Protein AF-A0A133QAM3-F1 (afdb_monomer_lite)

Secondary structure (DSSP, 8-state):
-----------------------EEEEEE--STTGGGGGT-SS-B-SS-BTTEE-S-EEEEETTEEEEE---SSSSPEEE-SSSEEESSSEEEEEETTSEEEEEEEEESTT---TT-EEES--EEEEEEETTEEEEEEEEEESEEEEE--S-EEEEEEEEEEEPPPS------PPP-TTS-EEETTS-EE-TT--EEEEETTEEEEE-

Structure (mmCIF, N/CA/C/O backbone):
data_AF-A0A133QAM3-F1
#
_entry.id   AF-A0A133QAM3-F1
#
loop_
_atom_site.group_PDB
_atom_site.id
_atom_site.type_symbol
_atom_site.label_atom_id
_atom_site.label_alt_id
_atom_site.label_comp_id
_atom_site.label_asym_id
_atom_site.label_entity_id
_atom_site.label_seq_id
_atom_site.pdbx_PDB_ins_code
_atom_site.Cartn_x
_atom_site.Cartn_y
_atom_site.Cartn_z
_atom_site.occupancy
_atom_site.B_iso_or_equiv
_atom_site.auth_seq_id
_atom_site.auth_comp_id
_atom_site.auth_asym_id
_atom_site.auth_atom_id
_atom_site.pdbx_PDB_model_num
ATOM 1 N N . MET A 1 1 ? -11.700 -23.926 68.123 1.00 41.88 1 MET A N 1
ATOM 2 C CA . MET A 1 1 ? -12.770 -23.643 67.142 1.00 41.88 1 MET A CA 1
ATOM 3 C C . MET A 1 1 ? -12.881 -22.138 66.960 1.00 41.88 1 MET A C 1
ATOM 5 O O . MET A 1 1 ? -13.541 -21.483 67.750 1.00 41.88 1 MET A O 1
ATOM 9 N N . THR A 1 2 ? -12.207 -21.586 65.957 1.00 30.95 2 THR A N 1
ATOM 10 C CA . THR A 1 2 ? -12.343 -20.185 65.540 1.00 30.95 2 THR A CA 1
ATOM 11 C C . THR A 1 2 ? -13.153 -20.175 64.249 1.00 30.95 2 THR A C 1
ATOM 13 O O . THR A 1 2 ? -12.662 -20.532 63.182 1.00 30.95 2 THR A O 1
ATOM 16 N N . LYS A 1 3 ? -14.447 -19.871 64.367 1.00 43.88 3 LYS A N 1
ATOM 17 C CA . LYS A 1 3 ? -15.365 -19.734 63.235 1.00 43.88 3 LYS A CA 1
ATOM 18 C C . LYS A 1 3 ? -15.651 -18.250 63.016 1.00 43.88 3 LYS A C 1
ATOM 20 O O . LYS A 1 3 ? -15.847 -17.526 63.983 1.00 43.88 3 LYS A O 1
ATOM 25 N N . ILE A 1 4 ? -15.775 -17.895 61.735 1.00 50.44 4 ILE A N 1
ATOM 26 C CA . ILE A 1 4 ? -16.322 -16.643 61.191 1.00 50.44 4 ILE A CA 1
ATOM 27 C C . ILE A 1 4 ? -15.299 -15.503 61.107 1.00 50.44 4 ILE A C 1
ATOM 29 O O . ILE A 1 4 ? -15.150 -14.731 62.040 1.00 50.44 4 ILE A O 1
ATOM 33 N N . LEU A 1 5 ? -14.620 -15.390 59.957 1.00 45.25 5 LEU A N 1
ATOM 34 C CA . LEU A 1 5 ? -14.760 -14.233 59.055 1.00 45.25 5 LEU A CA 1
ATOM 35 C C . LEU A 1 5 ? -13.878 -14.430 57.805 1.00 45.25 5 LEU A C 1
ATOM 37 O O . LEU A 1 5 ? -12.748 -13.961 57.726 1.00 45.25 5 LEU A O 1
ATOM 41 N N . ARG A 1 6 ? -14.392 -15.155 56.808 1.00 46.72 6 ARG A N 1
ATOM 42 C CA . ARG A 1 6 ? -13.865 -15.144 55.432 1.00 46.72 6 ARG A CA 1
ATOM 43 C C . ARG A 1 6 ? -15.040 -15.092 54.458 1.00 46.72 6 ARG A C 1
ATOM 45 O O . ARG A 1 6 ? -15.291 -16.034 53.722 1.00 46.72 6 ARG A O 1
ATOM 52 N N . TYR A 1 7 ? -15.777 -13.986 54.494 1.00 42.84 7 TYR A N 1
ATOM 53 C CA . TYR A 1 7 ? -16.684 -13.592 53.415 1.00 42.84 7 TYR A CA 1
ATOM 54 C C . TYR A 1 7 ? -16.066 -12.414 52.660 1.00 42.84 7 TYR A C 1
ATOM 56 O O . TYR A 1 7 ? -16.547 -11.291 52.720 1.00 42.84 7 TYR A O 1
ATOM 64 N N . ALA A 1 8 ? -14.960 -12.680 51.968 1.00 40.59 8 ALA A N 1
ATOM 65 C CA . ALA A 1 8 ? -14.395 -11.775 50.972 1.00 40.59 8 ALA A CA 1
ATOM 66 C C . ALA A 1 8 ? -14.229 -12.554 49.664 1.00 40.59 8 ALA A C 1
ATOM 68 O O . ALA A 1 8 ? -13.124 -12.807 49.208 1.00 40.59 8 ALA A O 1
ATOM 69 N N . PHE A 1 9 ? -15.348 -13.020 49.115 1.00 39.88 9 PHE A N 1
ATOM 70 C CA . PHE A 1 9 ? -15.424 -13.519 47.744 1.00 39.88 9 PHE A CA 1
ATOM 71 C C . PHE A 1 9 ? -16.804 -13.154 47.187 1.00 39.88 9 PHE A C 1
ATOM 73 O O . PHE A 1 9 ? -17.645 -14.001 46.902 1.00 39.88 9 PHE A O 1
ATOM 80 N N . VAL A 1 10 ? -17.067 -11.847 47.093 1.00 36.97 10 VAL A N 1
ATOM 81 C CA . VAL A 1 10 ? -18.096 -11.354 46.177 1.00 36.97 10 VAL A CA 1
ATOM 82 C C . VAL A 1 10 ? -17.458 -11.387 44.798 1.00 36.97 10 VAL A C 1
ATOM 84 O O . VAL A 1 10 ? -16.595 -10.579 44.464 1.00 36.97 10 VAL A O 1
ATOM 87 N N . VAL A 1 11 ? -17.853 -12.403 44.042 1.00 40.06 11 VAL A N 1
ATOM 88 C CA . VAL A 1 11 ? -17.581 -12.575 42.622 1.00 40.06 11 VAL A CA 1
ATOM 89 C C . VAL A 1 11 ? -18.166 -11.371 41.883 1.00 40.06 11 VAL A C 1
ATOM 91 O O . VAL A 1 11 ? -19.334 -11.360 41.514 1.00 40.06 11 VAL A O 1
ATOM 94 N N . ALA A 1 12 ? -17.353 -10.342 41.663 1.00 35.22 12 ALA A N 1
ATOM 95 C CA . ALA A 1 12 ? -17.541 -9.439 40.542 1.00 35.22 12 ALA A CA 1
ATOM 96 C C . ALA A 1 12 ? -16.791 -10.060 39.362 1.00 35.22 12 ALA A C 1
ATOM 98 O O . ALA A 1 12 ? -15.658 -9.693 39.056 1.00 35.22 12 ALA A O 1
ATOM 99 N N . LEU A 1 13 ? -17.418 -11.050 38.721 1.00 36.06 13 LEU A N 1
ATOM 100 C CA . LEU A 1 13 ? -17.050 -11.442 37.367 1.00 36.06 13 LEU A CA 1
ATOM 101 C C . LEU A 1 13 ? -17.448 -10.272 36.460 1.00 36.06 13 LEU A C 1
ATOM 103 O O . LEU A 1 13 ? -18.498 -10.281 35.824 1.00 36.06 13 LEU A O 1
ATOM 107 N N . ALA A 1 14 ? -16.626 -9.224 36.446 1.00 41.78 14 ALA A N 1
ATOM 108 C CA . ALA A 1 14 ? -16.583 -8.315 35.322 1.00 41.78 14 ALA A CA 1
ATOM 109 C C . ALA A 1 14 ? -16.042 -9.148 34.161 1.00 41.78 14 ALA A C 1
ATOM 111 O O . ALA A 1 14 ? -14.834 -9.254 33.958 1.00 41.78 14 ALA A O 1
ATOM 112 N N . ALA A 1 15 ? -16.948 -9.798 33.432 1.00 38.03 15 ALA A N 1
ATOM 113 C CA . ALA A 1 15 ? -16.678 -10.203 32.071 1.00 38.03 15 ALA A CA 1
ATOM 114 C C . ALA A 1 15 ? -16.439 -8.909 31.286 1.00 38.03 15 ALA A C 1
ATOM 116 O O . ALA A 1 15 ? -17.339 -8.359 30.658 1.00 38.03 15 ALA A O 1
ATOM 117 N N . VAL A 1 16 ? -15.218 -8.379 31.366 1.00 40.09 16 VAL A N 1
ATOM 118 C CA . VAL A 1 16 ? -14.691 -7.529 30.313 1.00 40.09 16 VAL A CA 1
ATOM 119 C C . VAL A 1 16 ? -14.558 -8.485 29.142 1.00 40.09 16 VAL A C 1
ATOM 121 O O . VAL A 1 16 ? -13.546 -9.164 28.987 1.00 40.09 16 VAL A O 1
ATOM 124 N N . SER A 1 17 ? -15.625 -8.622 28.357 1.00 36.28 17 SER A N 1
ATOM 125 C CA . SER A 1 17 ? -15.510 -9.135 27.005 1.00 36.28 17 SER A CA 1
ATOM 126 C C . SER A 1 17 ? -14.638 -8.122 26.271 1.00 36.28 17 SER A C 1
ATOM 128 O O . SER A 1 17 ? -15.138 -7.173 25.667 1.00 36.28 17 SER A O 1
ATOM 130 N N . THR A 1 18 ? -13.316 -8.250 26.393 1.00 39.16 18 THR A N 1
ATOM 131 C CA . THR A 1 18 ? -12.407 -7.631 25.444 1.00 39.16 18 THR A CA 1
ATOM 132 C C . THR A 1 18 ? -12.800 -8.245 24.117 1.00 39.16 18 THR A C 1
ATOM 134 O O . THR A 1 18 ? -12.528 -9.420 23.876 1.00 39.16 18 THR A O 1
ATOM 137 N N . LEU A 1 19 ? -13.544 -7.490 23.313 1.00 47.03 19 LEU A N 1
ATOM 138 C CA . LEU A 1 19 ? -13.793 -7.803 21.918 1.00 47.03 19 LEU A CA 1
ATOM 139 C C . LEU A 1 19 ? -12.410 -7.889 21.269 1.00 47.03 19 LEU A C 1
ATOM 141 O O . LEU A 1 19 ? -11.821 -6.879 20.894 1.00 47.03 19 LEU A O 1
ATOM 145 N N . THR A 1 20 ? -11.827 -9.083 21.240 1.00 48.84 20 THR A N 1
ATOM 146 C CA . THR A 1 20 ? -10.608 -9.351 20.493 1.00 48.84 20 THR A CA 1
ATOM 147 C C . THR A 1 20 ? -11.039 -9.399 19.041 1.00 48.84 20 THR A C 1
ATOM 149 O O . THR A 1 20 ? -11.472 -10.441 18.550 1.00 48.84 20 THR A O 1
ATOM 152 N N . TYR A 1 21 ? -11.028 -8.247 18.374 1.00 61.66 21 TYR A N 1
ATOM 153 C CA . TYR A 1 21 ? -11.245 -8.193 16.935 1.00 61.66 21 TYR A CA 1
ATOM 154 C C . TYR A 1 21 ? -10.194 -9.079 16.267 1.00 61.66 21 TYR A C 1
ATOM 156 O O . TYR A 1 21 ? -8.995 -8.912 16.498 1.00 61.66 21 TYR A O 1
ATOM 164 N N . ALA A 1 22 ? -10.649 -10.058 15.485 1.00 69.56 22 ALA A N 1
ATOM 165 C CA . ALA A 1 22 ? -9.755 -10.933 14.747 1.00 69.56 22 ALA A CA 1
ATOM 166 C C . ALA A 1 22 ? -9.028 -10.101 13.686 1.00 69.56 22 ALA A C 1
ATOM 168 O O . ALA A 1 22 ? -9.642 -9.588 12.751 1.00 69.56 22 ALA A O 1
ATOM 169 N N . GLN A 1 23 ? -7.721 -9.949 13.865 1.00 79.94 23 GLN A N 1
ATOM 170 C CA . GLN A 1 23 ? -6.842 -9.316 12.900 1.00 79.94 23 GLN A CA 1
ATOM 171 C C . GLN A 1 23 ? -6.817 -10.166 11.617 1.00 79.94 23 GLN A C 1
ATOM 173 O O . GLN A 1 23 ? -6.597 -11.375 11.680 1.00 79.94 23 GLN A O 1
ATOM 178 N N . LYS A 1 24 ? -7.087 -9.545 10.466 1.00 91.19 24 LYS A N 1
ATOM 179 C CA . LYS A 1 24 ? -7.114 -10.194 9.146 1.00 91.19 24 LYS A CA 1
ATOM 180 C C . LYS A 1 24 ? -5.985 -9.666 8.276 1.00 91.19 24 LYS A C 1
ATOM 182 O O . LYS A 1 24 ? -5.560 -8.525 8.443 1.00 91.19 24 LYS A O 1
ATOM 187 N N . GLU A 1 25 ? -5.534 -10.482 7.330 1.00 95.25 25 GLU A N 1
ATOM 188 C CA . GLU A 1 25 ? -4.439 -10.139 6.427 1.00 95.25 25 GLU A CA 1
ATOM 189 C C . GLU A 1 25 ? -4.825 -10.339 4.966 1.00 95.25 25 GLU A C 1
ATOM 191 O O . GLU A 1 25 ? -5.451 -11.334 4.610 1.00 95.25 25 GLU A O 1
ATOM 196 N N . VAL A 1 26 ? -4.387 -9.411 4.119 1.00 96.38 26 VAL A N 1
ATOM 197 C CA . VAL A 1 26 ? -4.403 -9.533 2.660 1.00 96.38 26 VAL A CA 1
ATOM 198 C C . VAL A 1 26 ? -2.975 -9.420 2.151 1.00 96.38 26 VAL A C 1
ATOM 200 O O . VAL A 1 26 ? -2.230 -8.524 2.552 1.00 96.38 26 VAL A O 1
ATOM 203 N N . LYS A 1 27 ? -2.587 -10.320 1.244 1.00 97.50 27 LYS A N 1
ATOM 204 C CA . LYS A 1 27 ? -1.261 -10.329 0.625 1.00 97.50 27 L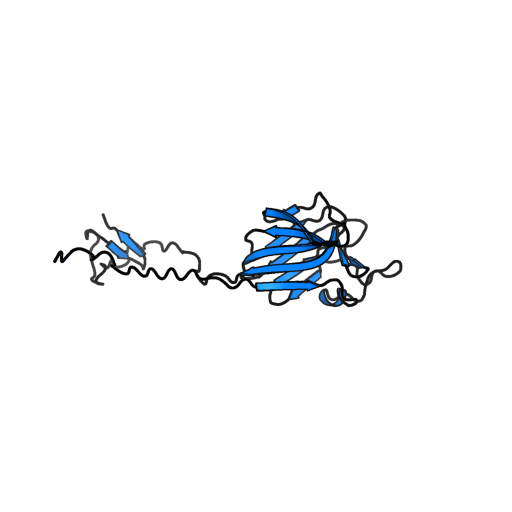YS A CA 1
ATOM 205 C C . LYS A 1 27 ? -1.354 -9.987 -0.857 1.00 97.50 27 LYS A C 1
ATOM 207 O O . LYS A 1 27 ? -1.939 -10.727 -1.638 1.00 97.50 27 LYS A O 1
ATOM 212 N N . PHE A 1 28 ? -0.644 -8.938 -1.249 1.00 97.81 28 PHE A N 1
ATOM 213 C CA . PHE A 1 28 ? -0.284 -8.675 -2.636 1.00 97.81 28 PHE A CA 1
ATOM 214 C C . PHE A 1 28 ? 1.077 -9.317 -2.914 1.00 97.81 28 PHE A C 1
ATOM 216 O O . PHE A 1 28 ? 2.095 -8.871 -2.377 1.00 97.81 28 PHE A O 1
ATOM 223 N N . ASP A 1 29 ? 1.106 -10.392 -3.703 1.00 96.88 29 ASP A N 1
ATOM 224 C CA . ASP A 1 29 ? 2.340 -11.084 -4.087 1.00 96.88 29 ASP A CA 1
ATOM 225 C C . ASP A 1 29 ? 2.804 -10.640 -5.478 1.00 96.88 29 ASP A C 1
ATOM 227 O O . ASP A 1 29 ? 2.069 -10.738 -6.457 1.00 96.88 29 ASP A O 1
ATOM 231 N N . PHE A 1 30 ? 4.040 -10.156 -5.570 1.00 96.44 30 PHE A N 1
ATOM 232 C CA . PHE A 1 30 ? 4.648 -9.691 -6.813 1.00 96.44 30 PHE A CA 1
ATOM 233 C C . PHE A 1 30 ? 5.772 -10.614 -7.286 1.00 96.44 30 PHE A C 1
ATOM 235 O O . PHE A 1 30 ? 6.498 -10.259 -8.214 1.00 96.44 30 PHE A O 1
ATOM 242 N N . VAL A 1 31 ? 5.957 -11.781 -6.667 1.00 93.38 31 VAL A N 1
ATOM 243 C CA . VAL A 1 31 ? 6.960 -12.760 -7.098 1.00 93.38 31 VAL A CA 1
ATOM 244 C C . VAL A 1 31 ? 6.517 -13.597 -8.309 1.00 93.38 31 VAL A C 1
ATOM 246 O O . VAL A 1 31 ? 7.364 -13.804 -9.187 1.00 93.38 31 VAL A O 1
ATOM 249 N N . PRO A 1 32 ? 5.253 -14.065 -8.408 1.00 92.00 32 PRO A N 1
ATOM 250 C CA . PRO A 1 32 ? 4.793 -14.847 -9.554 1.00 92.00 32 PRO A CA 1
ATOM 251 C C . PRO A 1 32 ? 5.035 -14.147 -10.895 1.00 92.00 32 PRO A C 1
ATOM 253 O O . PRO A 1 32 ? 5.047 -12.916 -10.987 1.00 92.00 32 PRO A O 1
ATOM 256 N N . ASN A 1 33 ? 5.244 -14.934 -11.952 1.00 85.50 33 ASN A N 1
ATOM 257 C CA . ASN A 1 33 ? 5.575 -14.392 -13.272 1.00 85.50 33 ASN A CA 1
ATOM 258 C C . ASN A 1 33 ? 4.423 -13.584 -13.879 1.00 85.50 33 ASN A C 1
ATOM 260 O O . ASN A 1 33 ? 4.678 -12.648 -14.627 1.00 85.50 33 ASN A O 1
ATOM 264 N N . ASP A 1 34 ? 3.189 -13.916 -13.524 1.00 91.00 34 ASP A N 1
ATOM 265 C CA . ASP A 1 34 ? 1.935 -13.301 -13.957 1.00 91.00 34 ASP A CA 1
ATOM 266 C C . ASP A 1 34 ? 1.439 -12.182 -13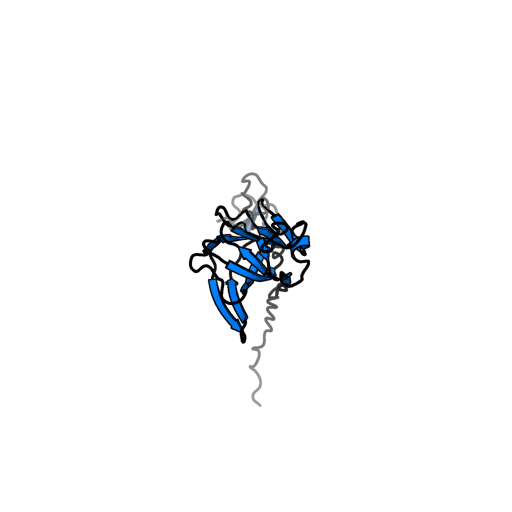.025 1.00 91.00 34 ASP A C 1
ATOM 268 O O . ASP A 1 34 ? 0.325 -11.694 -13.196 1.00 91.00 34 ASP A O 1
ATOM 272 N N . ASN A 1 35 ? 2.265 -11.715 -12.080 1.00 87.94 35 ASN A N 1
ATOM 273 C CA . ASN A 1 35 ? 1.940 -10.636 -11.130 1.00 87.94 35 ASN A CA 1
ATOM 274 C C . ASN A 1 35 ? 1.322 -9.367 -11.755 1.00 87.94 35 ASN A C 1
ATOM 276 O O . ASN A 1 35 ? 0.575 -8.649 -11.099 1.00 87.94 35 ASN A O 1
ATOM 280 N N . TYR A 1 36 ? 1.635 -9.083 -13.016 1.00 93.31 36 TYR A N 1
ATOM 281 C CA . TYR A 1 36 ? 1.171 -7.929 -13.774 1.00 93.31 36 TYR A CA 1
ATOM 282 C C . TYR A 1 36 ? -0.326 -8.015 -14.114 1.00 93.31 36 TYR A C 1
ATOM 284 O O . TYR A 1 36 ? -0.985 -6.985 -14.266 1.00 93.31 36 TYR A O 1
ATOM 292 N N . THR A 1 37 ? -0.880 -9.230 -14.190 1.00 94.62 37 THR A N 1
ATOM 293 C CA . THR A 1 37 ? -2.303 -9.466 -14.486 1.00 94.62 37 THR A CA 1
ATOM 294 C C . THR A 1 37 ? -3.207 -8.900 -13.399 1.00 94.62 37 THR A C 1
ATOM 296 O O . THR A 1 37 ? -4.279 -8.384 -13.707 1.00 94.62 37 THR A O 1
ATOM 299 N N . LEU A 1 38 ? -2.729 -8.883 -12.150 1.00 93.06 38 LEU A N 1
ATOM 300 C CA . LEU A 1 38 ? -3.416 -8.286 -11.008 1.00 93.06 38 LEU A CA 1
ATOM 301 C C . LEU A 1 38 ? -3.764 -6.807 -11.245 1.00 93.06 38 LEU A C 1
ATOM 303 O O . LEU A 1 38 ? -4.784 -6.332 -10.765 1.00 93.06 38 LEU A O 1
ATOM 307 N N . PHE A 1 39 ? -2.941 -6.094 -12.018 1.00 96.56 39 PHE A N 1
ATOM 308 C CA . PHE A 1 39 ? -3.129 -4.682 -12.365 1.00 96.56 39 PHE A CA 1
ATOM 309 C C . PHE A 1 39 ? -3.660 -4.482 -13.795 1.00 96.56 39 PHE A C 1
ATOM 311 O O . PHE A 1 39 ? -3.612 -3.371 -14.325 1.00 96.56 39 PHE A O 1
ATOM 318 N N . GLY A 1 40 ? -4.142 -5.549 -14.443 1.00 96.06 40 GLY A N 1
ATOM 319 C CA . GLY A 1 40 ? -4.691 -5.499 -15.800 1.00 96.06 40 GLY A CA 1
ATOM 320 C C . GLY A 1 40 ? -3.663 -5.137 -16.876 1.00 96.06 40 GLY A C 1
ATOM 321 O O . GLY A 1 40 ? -4.019 -4.539 -17.891 1.00 96.06 40 GLY A O 1
ATOM 322 N N . LEU A 1 41 ? -2.384 -5.441 -16.647 1.00 96.94 41 LEU A N 1
ATOM 323 C CA . LEU A 1 41 ? -1.312 -5.213 -17.617 1.00 96.94 41 LEU A CA 1
ATOM 324 C C . LEU A 1 41 ? -1.158 -6.423 -18.548 1.00 96.94 41 LEU A C 1
ATOM 326 O O . LEU A 1 41 ? -1.576 -7.534 -18.227 1.00 96.94 41 LEU A O 1
ATOM 330 N N . SER A 1 42 ? -0.549 -6.207 -19.714 1.00 94.94 42 SER A N 1
ATOM 331 C CA . SER A 1 42 ? -0.442 -7.216 -20.779 1.00 94.94 42 SER A CA 1
ATOM 332 C C . SER A 1 42 ? 0.817 -8.082 -20.695 1.00 94.94 42 SER A C 1
ATOM 334 O O . SER A 1 42 ? 0.938 -9.059 -21.432 1.00 94.94 42 SER A O 1
ATOM 336 N N . GLY A 1 43 ? 1.761 -7.748 -19.812 1.00 95.75 43 GLY A N 1
ATOM 337 C CA . GLY A 1 43 ? 2.990 -8.514 -19.632 1.00 95.75 43 GLY A CA 1
ATOM 338 C C . GLY A 1 43 ? 3.917 -7.936 -18.568 1.00 95.75 43 GLY A C 1
ATOM 339 O O . GLY A 1 43 ? 3.598 -6.963 -17.891 1.00 95.75 43 GLY A O 1
ATOM 340 N N . GLN A 1 44 ? 5.107 -8.526 -18.447 1.00 95.19 44 GLN A N 1
ATOM 341 C CA . GLN A 1 44 ? 6.201 -7.946 -17.666 1.00 95.19 44 GLN A CA 1
ATOM 342 C C . GLN A 1 44 ? 7.003 -6.945 -18.500 1.00 95.19 44 GLN A C 1
ATOM 344 O O . GLN A 1 44 ? 7.186 -7.121 -19.709 1.00 95.19 44 GLN A O 1
ATOM 349 N N . SER A 1 45 ? 7.565 -5.941 -17.830 1.00 96.44 45 SER A N 1
ATOM 350 C CA . SER A 1 45 ? 8.599 -5.104 -18.427 1.00 96.44 45 SER A CA 1
ATOM 351 C C . SER A 1 45 ? 9.948 -5.817 -18.423 1.00 96.44 45 SER A C 1
ATOM 353 O O . SER A 1 45 ? 10.302 -6.562 -17.502 1.00 96.44 45 SER A O 1
ATOM 355 N N . SER A 1 46 ? 10.728 -5.551 -19.462 1.00 94.69 46 SER A N 1
ATOM 356 C CA . SER A 1 46 ? 12.068 -6.082 -19.681 1.00 94.69 46 SER A CA 1
ATOM 357 C C . SER A 1 46 ? 12.946 -5.016 -20.345 1.00 94.69 46 SER A C 1
ATOM 359 O O . SER A 1 46 ? 12.575 -3.849 -20.429 1.00 94.69 46 SER A O 1
ATOM 361 N N . GLN A 1 47 ? 14.135 -5.399 -20.812 1.00 94.94 47 GLN A N 1
ATOM 362 C CA . GLN A 1 47 ? 14.984 -4.489 -21.590 1.00 94.94 47 GLN A CA 1
ATOM 363 C C . GLN A 1 47 ? 14.368 -4.119 -22.948 1.00 94.94 47 GLN A C 1
ATOM 365 O O . GLN A 1 47 ? 14.721 -3.086 -23.504 1.00 94.94 47 GLN A O 1
ATOM 370 N N . GLU A 1 48 ? 13.452 -4.943 -23.456 1.00 96.25 48 GLU A N 1
ATOM 371 C CA . GLU A 1 48 ? 12.872 -4.829 -24.801 1.00 96.25 48 GLU A CA 1
ATOM 372 C C . GLU A 1 48 ? 11.341 -4.693 -24.769 1.00 96.25 48 GLU A C 1
ATOM 374 O O . GLU A 1 48 ? 10.700 -4.578 -25.808 1.00 96.25 48 GLU A O 1
ATOM 379 N N . SER A 1 49 ? 10.738 -4.706 -23.576 1.00 96.31 49 SER A N 1
ATOM 380 C CA . SER A 1 49 ? 9.291 -4.646 -23.383 1.00 96.31 49 SER A CA 1
ATOM 381 C C . SER A 1 49 ? 8.929 -3.653 -22.290 1.00 96.31 49 SER A C 1
ATOM 383 O O . SER A 1 49 ? 9.504 -3.677 -21.202 1.00 96.31 49 SER A O 1
ATOM 385 N N . ASN A 1 50 ? 7.900 -2.856 -22.561 1.00 97.06 50 ASN A N 1
ATOM 386 C CA . ASN A 1 50 ? 7.278 -1.945 -21.600 1.00 97.06 50 ASN A CA 1
ATOM 387 C C . ASN A 1 50 ? 5.888 -2.446 -21.163 1.00 97.06 50 ASN A C 1
ATOM 389 O O . ASN A 1 50 ? 5.100 -1.684 -20.617 1.00 97.06 50 ASN A O 1
ATOM 393 N N . ALA A 1 51 ? 5.555 -3.717 -21.421 1.00 97.25 51 ALA A N 1
ATOM 394 C CA . ALA A 1 51 ? 4.212 -4.263 -21.188 1.00 97.25 51 ALA A CA 1
ATOM 395 C C . ALA A 1 51 ? 3.774 -4.243 -19.711 1.00 97.25 51 ALA A C 1
ATOM 397 O O . ALA A 1 51 ? 2.578 -4.266 -19.425 1.00 97.25 51 ALA A O 1
ATOM 398 N N . GLY A 1 52 ? 4.736 -4.194 -18.785 1.00 97.44 52 GLY A N 1
ATOM 399 C CA . GLY A 1 52 ? 4.495 -4.110 -17.347 1.00 97.44 52 GLY A CA 1
ATOM 400 C C . GLY A 1 52 ? 4.645 -2.704 -16.772 1.00 97.44 52 GLY A C 1
ATOM 401 O O . GLY A 1 52 ? 4.714 -2.576 -15.548 1.00 97.44 52 GLY A O 1
ATOM 402 N N . ASP A 1 53 ? 4.765 -1.671 -17.612 1.00 98.31 53 ASP A N 1
ATOM 403 C CA . ASP A 1 53 ? 4.913 -0.288 -17.167 1.00 98.31 53 ASP A CA 1
ATOM 404 C C . ASP A 1 53 ? 3.552 0.300 -16.752 1.00 98.31 53 ASP A C 1
ATOM 406 O O . ASP A 1 53 ? 2.533 0.149 -17.419 1.00 98.31 53 ASP A O 1
ATOM 410 N N . ILE A 1 54 ? 3.553 1.014 -15.631 1.00 98.38 54 ILE A N 1
ATOM 411 C CA . ILE A 1 54 ? 2.417 1.727 -15.049 1.00 98.38 54 ILE A CA 1
ATOM 412 C C . ILE A 1 54 ? 2.556 3.198 -15.460 1.00 98.38 54 ILE A C 1
ATOM 414 O O . ILE A 1 54 ? 3.183 4.007 -14.768 1.00 98.38 54 ILE A O 1
ATOM 418 N N . THR A 1 55 ? 2.038 3.526 -16.645 1.00 97.56 55 THR A N 1
ATOM 419 C CA . THR A 1 55 ? 2.052 4.888 -17.221 1.00 97.56 55 THR A CA 1
ATOM 420 C C . THR A 1 55 ? 0.803 5.699 -16.885 1.00 97.56 55 THR A C 1
ATOM 422 O O . THR A 1 55 ? 0.790 6.916 -17.040 1.00 97.56 55 THR A O 1
ATOM 425 N N . GLU A 1 56 ? -0.228 5.030 -16.387 1.00 98.06 56 GLU A N 1
ATOM 426 C CA . GLU A 1 56 ? -1.452 5.591 -15.822 1.00 98.06 56 GLU A CA 1
ATOM 427 C C . GLU A 1 56 ? -1.714 4.929 -14.466 1.00 98.06 56 GLU A C 1
ATOM 429 O O . GLU A 1 56 ? -1.114 3.899 -14.157 1.00 98.06 56 GLU A O 1
ATOM 434 N N . THR A 1 57 ? -2.585 5.510 -13.645 1.00 98.69 57 THR A N 1
ATOM 435 C CA . THR A 1 57 ? -2.930 4.912 -12.350 1.00 98.69 57 THR A CA 1
ATOM 436 C C . THR A 1 57 ? -3.536 3.525 -12.551 1.00 98.69 57 THR A C 1
ATOM 438 O O . THR A 1 57 ? -4.480 3.360 -13.323 1.00 98.69 57 THR A O 1
ATOM 441 N N . LYS A 1 58 ? -3.007 2.531 -11.835 1.00 98.56 58 LYS A N 1
ATOM 442 C CA . LYS A 1 58 ? -3.527 1.160 -11.823 1.00 98.56 58 LYS A CA 1
ATOM 443 C C . LYS A 1 58 ? -3.862 0.745 -10.401 1.00 98.56 58 LYS A C 1
ATOM 445 O O . LYS A 1 58 ? -3.139 1.092 -9.466 1.00 98.56 58 LYS A O 1
ATOM 450 N N . SER A 1 59 ? -4.914 -0.047 -10.262 1.00 98.12 59 SER A N 1
ATOM 451 C CA . SER A 1 59 ? -5.365 -0.558 -8.974 1.00 98.12 59 SER A CA 1
ATOM 452 C C . SER A 1 59 ? -5.714 -2.033 -9.069 1.00 98.12 59 SER A C 1
ATOM 454 O O . SER A 1 59 ? -6.035 -2.532 -10.146 1.00 98.12 59 SER A O 1
ATOM 456 N N . ALA A 1 60 ? -5.670 -2.701 -7.926 1.00 97.00 60 ALA A N 1
ATOM 457 C CA . ALA A 1 60 ? -6.148 -4.059 -7.748 1.00 97.00 60 ALA A CA 1
ATOM 458 C C . ALA A 1 60 ? -6.832 -4.178 -6.388 1.00 97.00 60 ALA A C 1
ATOM 460 O O . ALA A 1 60 ? -6.466 -3.467 -5.452 1.00 97.00 60 ALA A O 1
ATOM 461 N N . ASP A 1 61 ? -7.797 -5.081 -6.270 1.00 96.00 61 ASP A N 1
ATOM 462 C CA . ASP A 1 61 ? -8.495 -5.352 -5.017 1.00 96.00 61 ASP A CA 1
ATOM 463 C C . ASP A 1 61 ? -8.386 -6.834 -4.669 1.00 96.00 61 ASP A C 1
ATOM 465 O O . ASP A 1 61 ? -8.531 -7.695 -5.538 1.00 96.00 61 ASP A O 1
ATOM 469 N N . ILE A 1 62 ? -8.092 -7.114 -3.402 1.00 93.44 62 ILE A N 1
ATOM 470 C CA . ILE A 1 62 ? -8.156 -8.454 -2.826 1.00 93.44 62 ILE A CA 1
ATOM 471 C C . ILE A 1 62 ? -8.900 -8.320 -1.501 1.00 93.44 62 ILE A C 1
ATOM 473 O O . ILE A 1 62 ? -8.470 -7.586 -0.611 1.00 93.44 62 ILE A O 1
ATOM 477 N N . ASP A 1 63 ? -10.027 -9.018 -1.384 1.00 89.44 63 ASP A N 1
ATOM 478 C CA . ASP A 1 63 ? -10.862 -9.082 -0.182 1.00 89.44 63 ASP A CA 1
ATOM 479 C C . ASP A 1 63 ? -11.227 -7.705 0.411 1.00 89.44 63 ASP A C 1
ATOM 481 O O . ASP A 1 63 ? -11.297 -7.518 1.633 1.00 89.44 63 ASP A O 1
ATOM 485 N N . GLY A 1 64 ? -11.484 -6.712 -0.450 1.00 90.25 64 GLY A N 1
ATOM 486 C CA . GLY A 1 64 ? -11.856 -5.353 -0.053 1.00 90.25 64 GLY A CA 1
ATOM 487 C C . GLY A 1 64 ? -10.704 -4.547 0.549 1.00 90.25 64 GLY A C 1
ATOM 488 O O . GLY A 1 64 ? -10.949 -3.623 1.331 1.00 90.25 64 GLY A O 1
ATOM 489 N N . VAL A 1 65 ? -9.463 -4.937 0.255 1.00 96.56 65 VAL A N 1
ATOM 490 C CA . VAL A 1 65 ? -8.281 -4.087 0.372 1.00 96.56 65 VAL A CA 1
ATOM 491 C C . VAL A 1 65 ? -7.830 -3.753 -1.043 1.00 96.56 65 VAL A C 1
ATOM 493 O O . VAL A 1 65 ? -7.434 -4.631 -1.808 1.00 96.56 65 VAL A O 1
ATOM 496 N N . THR A 1 66 ? -7.855 -2.469 -1.374 1.00 98.44 66 THR A N 1
ATOM 497 C CA . THR A 1 66 ? -7.446 -1.956 -2.675 1.00 98.44 66 THR A CA 1
ATOM 498 C C . THR A 1 66 ? -6.014 -1.437 -2.598 1.00 98.44 66 THR A C 1
ATOM 500 O O . THR A 1 66 ? -5.702 -0.567 -1.783 1.00 98.44 66 THR A O 1
ATOM 503 N N . ILE A 1 67 ? -5.142 -1.931 -3.473 1.00 98.81 67 ILE A N 1
ATOM 504 C CA . ILE A 1 67 ? -3.833 -1.339 -3.753 1.00 98.81 67 ILE A CA 1
ATOM 505 C C . ILE A 1 67 ? -3.945 -0.442 -4.983 1.00 98.81 67 ILE A C 1
ATOM 507 O O . ILE A 1 67 ? -4.521 -0.841 -5.991 1.00 98.81 67 ILE A O 1
ATOM 511 N N . THR A 1 68 ? -3.378 0.759 -4.927 1.00 98.81 68 THR A N 1
ATOM 512 C CA . THR A 1 68 ? -3.331 1.693 -6.059 1.00 98.81 68 THR A CA 1
ATOM 513 C C . THR A 1 68 ? -1.914 2.194 -6.262 1.00 98.81 68 THR A C 1
ATOM 515 O O . THR A 1 68 ? -1.255 2.601 -5.311 1.00 98.81 68 THR A O 1
ATOM 518 N N . VAL A 1 69 ? -1.438 2.187 -7.503 1.00 98.88 69 VAL A N 1
ATOM 519 C CA . VAL A 1 69 ? -0.118 2.691 -7.889 1.00 98.88 69 VAL A CA 1
ATOM 520 C C . VAL A 1 69 ? -0.304 3.781 -8.932 1.00 98.88 69 VAL A C 1
ATOM 522 O O . VAL A 1 69 ? -0.900 3.548 -9.984 1.00 98.88 69 VAL A O 1
ATOM 525 N N . SER A 1 70 ? 0.208 4.976 -8.648 1.00 98.81 70 SER A N 1
ATOM 526 C CA . SER A 1 70 ? 0.210 6.080 -9.610 1.00 98.81 70 SER A CA 1
ATOM 527 C C . SER A 1 70 ? 1.407 5.995 -10.569 1.00 98.81 70 SER A C 1
ATOM 529 O O . SER A 1 70 ? 2.376 5.267 -10.304 1.00 98.81 70 SER A O 1
ATOM 531 N N . PRO A 1 71 ? 1.385 6.742 -11.689 1.00 98.56 71 PRO A N 1
ATOM 532 C CA . PRO A 1 71 ? 2.567 6.929 -12.523 1.00 98.56 71 PRO A CA 1
ATOM 533 C C . PRO A 1 71 ? 3.736 7.507 -11.719 1.00 98.56 71 PRO A C 1
ATOM 535 O O . PRO A 1 71 ? 3.549 8.239 -10.748 1.00 98.56 71 PRO A O 1
ATOM 538 N N . SER A 1 72 ? 4.966 7.223 -12.145 1.00 98.06 72 SER A N 1
ATOM 539 C CA . SER A 1 72 ? 6.155 7.610 -11.374 1.00 98.06 72 SER A CA 1
ATOM 540 C C . SER A 1 72 ? 6.406 9.122 -11.318 1.00 98.06 72 SER A C 1
ATOM 542 O O . SER A 1 72 ? 7.093 9.591 -10.414 1.00 98.06 72 SER A O 1
ATOM 544 N N . GLY A 1 73 ? 5.921 9.883 -12.305 1.00 95.19 73 GLY A N 1
ATOM 545 C CA . GLY A 1 73 ? 6.228 11.311 -12.460 1.00 95.19 73 GLY A CA 1
ATOM 546 C C . GLY A 1 73 ? 7.697 11.612 -12.800 1.00 95.19 73 GLY A C 1
ATOM 547 O O . GLY A 1 73 ? 8.093 12.773 -12.836 1.00 95.19 73 GLY A O 1
ATOM 548 N N . VAL A 1 74 ? 8.516 10.586 -13.056 1.00 95.25 74 VAL A N 1
ATOM 549 C CA . VAL A 1 74 ? 9.936 10.697 -13.430 1.00 95.25 74 VAL A CA 1
ATOM 550 C C . VAL A 1 74 ? 10.221 9.874 -14.688 1.00 95.25 74 VAL A C 1
ATOM 552 O O . VAL A 1 74 ? 9.389 9.082 -15.119 1.00 95.25 74 VAL A O 1
ATOM 555 N N . LYS A 1 75 ? 11.421 10.015 -15.274 1.00 94.62 75 LYS A N 1
ATOM 556 C CA . LYS A 1 75 ? 11.796 9.363 -16.549 1.00 94.62 75 LYS A CA 1
ATOM 557 C C . LYS A 1 75 ? 11.493 7.858 -16.596 1.00 94.62 75 LYS A C 1
ATOM 559 O O . LYS A 1 75 ? 11.080 7.352 -17.632 1.00 94.62 75 LYS A O 1
ATOM 564 N N . ASN A 1 76 ? 11.744 7.139 -15.503 1.00 95.94 76 ASN A N 1
ATOM 565 C CA . ASN A 1 76 ? 11.472 5.707 -15.437 1.00 95.94 76 ASN A CA 1
ATOM 566 C C . ASN A 1 76 ? 10.041 5.475 -14.935 1.00 95.94 76 ASN A C 1
ATOM 568 O O . ASN A 1 76 ? 9.766 5.848 -13.792 1.00 95.94 76 ASN A O 1
ATOM 572 N N . PRO A 1 77 ? 9.151 4.823 -15.706 1.00 98.00 77 PRO A N 1
ATOM 573 C CA . PRO A 1 77 ? 7.844 4.415 -15.201 1.00 98.00 77 PRO A CA 1
ATOM 574 C C . PRO A 1 77 ? 7.970 3.384 -14.078 1.00 98.00 77 PRO A C 1
ATOM 576 O O . PRO A 1 77 ? 8.896 2.557 -14.072 1.00 98.00 77 PRO A O 1
ATOM 579 N N . ASN A 1 78 ? 7.010 3.444 -13.153 1.00 98.62 78 ASN A N 1
ATOM 580 C CA . ASN A 1 78 ? 6.733 2.372 -12.200 1.00 98.62 78 ASN A CA 1
ATOM 581 C C . ASN A 1 78 ? 6.385 1.112 -12.998 1.00 98.62 78 ASN A C 1
ATOM 583 O O . ASN A 1 78 ? 5.796 1.232 -14.066 1.00 98.62 78 ASN A O 1
ATOM 587 N N . ARG A 1 79 ? 6.804 -0.077 -12.559 1.00 98.06 79 ARG A N 1
ATOM 588 C CA . ARG A 1 79 ? 6.682 -1.273 -13.407 1.00 98.06 79 ARG A CA 1
ATOM 589 C C . ARG A 1 79 ? 6.773 -2.599 -12.674 1.00 98.06 79 ARG A C 1
ATOM 591 O O . ARG A 1 79 ? 7.427 -2.695 -11.633 1.00 98.06 79 ARG A O 1
ATOM 598 N N . PHE A 1 80 ? 6.243 -3.641 -13.302 1.00 97.88 80 PHE A N 1
ATOM 599 C CA . PHE A 1 80 ? 6.539 -5.031 -12.965 1.00 97.88 80 PHE A CA 1
ATOM 600 C C . PHE A 1 80 ? 7.769 -5.513 -13.731 1.00 97.88 80 PHE A C 1
ATOM 602 O O . PHE A 1 80 ? 7.781 -5.539 -14.959 1.00 97.88 80 PHE A O 1
ATOM 609 N N . TRP A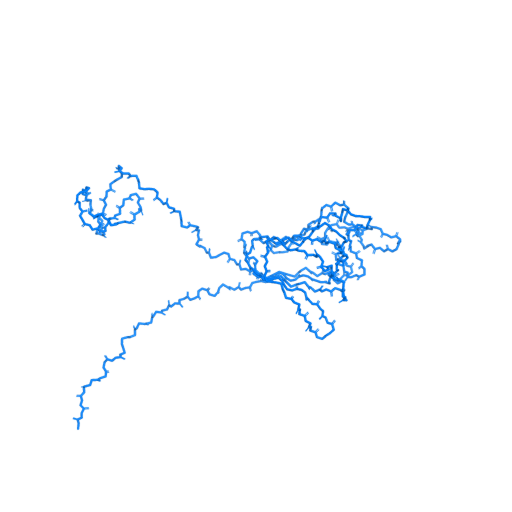 1 81 ? 8.828 -5.884 -13.009 1.00 95.56 81 TRP A N 1
ATOM 610 C CA . TRP A 1 81 ? 10.092 -6.324 -13.611 1.00 95.56 81 TRP A CA 1
ATOM 611 C C . TRP A 1 81 ? 10.821 -7.314 -12.695 1.00 95.56 81 TRP A C 1
ATOM 613 O O . TRP A 1 81 ? 11.102 -6.989 -11.537 1.00 95.56 81 TRP A O 1
ATOM 623 N N . LYS A 1 82 ? 11.244 -8.474 -13.233 1.00 92.44 82 LYS A N 1
ATOM 624 C CA . LYS A 1 82 ? 11.991 -9.536 -12.510 1.00 92.44 82 LYS A CA 1
ATOM 625 C C . LYS A 1 82 ? 11.343 -9.866 -11.159 1.00 92.44 82 LYS A C 1
ATOM 627 O O . LYS A 1 82 ? 11.989 -9.701 -10.121 1.00 92.44 82 LYS A O 1
ATOM 632 N N . SER A 1 83 ? 10.072 -10.274 -11.184 1.00 90.88 83 SER A N 1
ATOM 633 C CA . SER A 1 83 ? 9.352 -10.725 -9.980 1.00 90.88 83 SER A CA 1
ATOM 634 C C . SER A 1 83 ? 9.354 -9.680 -8.856 1.00 90.88 83 SER A C 1
ATOM 636 O O . SER A 1 83 ? 9.660 -9.972 -7.698 1.00 90.88 83 SER A O 1
ATOM 638 N N . SER A 1 84 ? 9.110 -8.421 -9.229 1.00 95.81 84 SER A N 1
ATOM 639 C CA . SER A 1 84 ? 8.957 -7.317 -8.287 1.00 95.81 84 SER A CA 1
ATOM 640 C C . SER A 1 84 ? 8.118 -6.193 -8.877 1.00 95.81 84 SER A C 1
ATOM 642 O O . SER A 1 84 ? 8.229 -5.901 -10.071 1.00 95.81 84 SER A O 1
ATOM 644 N N . LEU A 1 85 ? 7.359 -5.522 -8.015 1.00 98.06 85 LEU A N 1
ATOM 645 C CA . LEU A 1 85 ? 6.830 -4.192 -8.288 1.00 98.06 85 LEU A CA 1
ATOM 646 C C . LEU A 1 85 ? 7.931 -3.172 -7.990 1.00 98.06 85 LEU A C 1
ATOM 648 O O . LEU A 1 85 ? 8.465 -3.131 -6.879 1.00 98.06 85 LEU A O 1
ATOM 652 N N . ARG A 1 86 ? 8.294 -2.359 -8.980 1.00 97.81 86 ARG A N 1
ATOM 653 C CA . ARG A 1 86 ? 9.328 -1.328 -8.869 1.00 97.81 86 ARG A CA 1
ATOM 654 C C . ARG A 1 86 ? 8.710 0.047 -8.997 1.00 97.81 86 ARG A C 1
ATOM 656 O O . ARG A 1 86 ? 8.068 0.344 -10.001 1.00 97.81 86 ARG A O 1
ATOM 663 N N . LEU A 1 87 ? 8.969 0.886 -8.006 1.00 98.75 87 LEU A N 1
ATOM 664 C CA . LEU A 1 87 ? 8.494 2.253 -7.938 1.00 98.75 87 LEU A CA 1
ATOM 665 C C . LEU A 1 87 ? 9.689 3.207 -7.982 1.00 98.75 87 LEU A C 1
ATOM 667 O O . LEU A 1 87 ? 10.622 3.092 -7.187 1.00 98.75 87 LEU A O 1
ATOM 671 N N . TYR A 1 88 ? 9.673 4.142 -8.922 1.00 98.31 88 TYR A N 1
ATOM 672 C CA . TYR A 1 88 ? 10.717 5.154 -9.104 1.00 98.31 88 TYR A CA 1
ATOM 673 C C . TYR A 1 88 ? 10.276 6.546 -8.647 1.00 98.31 88 TYR A C 1
ATOM 675 O O . TYR A 1 88 ? 11.127 7.415 -8.472 1.00 98.31 88 TYR A O 1
ATOM 683 N N . GLY A 1 89 ? 8.974 6.733 -8.429 1.00 98.38 89 GLY A N 1
ATOM 684 C CA . GLY A 1 89 ? 8.353 7.957 -7.944 1.00 98.38 89 GLY A CA 1
ATOM 685 C C . GLY A 1 89 ? 6.844 7.765 -7.758 1.00 98.38 89 GLY A C 1
ATOM 686 O O . GLY A 1 89 ? 6.352 6.632 -7.817 1.00 98.38 89 GLY A O 1
ATOM 687 N N . GLY A 1 90 ? 6.112 8.860 -7.561 1.00 98.56 90 GLY A N 1
ATOM 688 C CA . GLY A 1 90 ? 4.662 8.833 -7.375 1.00 98.56 90 GLY A CA 1
ATOM 689 C C . GLY A 1 90 ? 4.255 8.256 -6.019 1.00 98.56 90 GLY A C 1
ATOM 690 O O . GLY A 1 90 ? 4.870 8.537 -4.986 1.00 98.56 90 GLY A O 1
ATOM 691 N N . THR A 1 91 ? 3.191 7.462 -6.015 1.00 98.75 91 THR A N 1
ATOM 692 C CA . THR A 1 91 ? 2.553 6.933 -4.807 1.00 98.75 91 THR A CA 1
ATOM 693 C C . THR A 1 91 ? 2.118 5.481 -4.970 1.00 98.75 91 THR A C 1
ATOM 695 O O . THR A 1 91 ? 1.751 5.041 -6.061 1.00 98.75 91 THR A O 1
ATOM 698 N N . LEU A 1 92 ? 2.123 4.759 -3.851 1.00 98.88 92 LEU A N 1
ATOM 699 C CA . LEU A 1 92 ? 1.399 3.506 -3.664 1.00 98.88 92 LEU A CA 1
ATOM 700 C C . LEU A 1 92 ? 0.439 3.708 -2.492 1.00 98.88 92 LEU A C 1
ATOM 702 O O . LEU A 1 92 ? 0.903 4.027 -1.400 1.00 98.88 92 LEU A O 1
ATOM 706 N N . SER A 1 93 ? -0.866 3.550 -2.696 1.00 98.75 93 SER A N 1
ATOM 707 C CA . SER A 1 93 ? -1.849 3.578 -1.61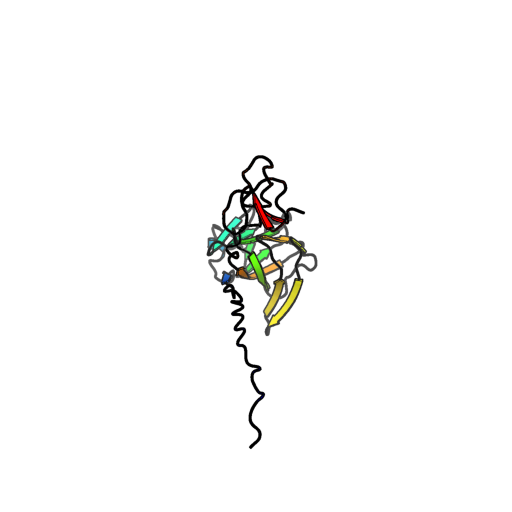1 1.00 98.75 93 SER A CA 1
ATOM 708 C C . SER A 1 93 ? -2.460 2.210 -1.360 1.00 98.75 93 SER A C 1
ATOM 710 O O . SER A 1 93 ? -2.577 1.383 -2.264 1.00 98.75 93 SER A O 1
ATOM 712 N N . LEU A 1 94 ? -2.791 1.964 -0.098 1.00 98.81 94 LEU A N 1
ATOM 713 C CA . LEU A 1 94 ? -3.450 0.762 0.390 1.00 98.81 94 LEU A CA 1
ATOM 714 C C . LEU A 1 94 ? -4.662 1.229 1.174 1.00 98.81 94 LEU A C 1
ATOM 716 O O . LEU A 1 94 ? -4.504 1.884 2.203 1.00 98.81 94 LEU A O 1
ATOM 720 N N . LYS A 1 95 ? -5.853 0.921 0.668 1.00 98.31 95 LYS A N 1
ATOM 721 C CA . LYS A 1 95 ? -7.124 1.332 1.254 1.00 98.31 95 LYS A CA 1
ATOM 722 C C . LYS A 1 95 ? -7.946 0.108 1.622 1.00 98.31 95 LYS A C 1
ATOM 724 O O . LYS A 1 95 ? -8.240 -0.715 0.763 1.00 98.31 95 LYS A O 1
ATOM 729 N N . ALA A 1 96 ? -8.345 0.000 2.881 1.00 95.56 96 ALA A N 1
ATOM 730 C CA . ALA A 1 96 ? -9.240 -1.040 3.365 1.00 95.56 96 ALA A CA 1
ATOM 731 C C . ALA A 1 96 ? -10.615 -0.412 3.638 1.00 95.56 96 ALA A C 1
ATOM 733 O O . ALA A 1 96 ? -10.891 0.024 4.751 1.00 95.56 96 ALA A O 1
ATOM 734 N N . THR A 1 97 ? -11.459 -0.310 2.607 1.00 88.44 97 THR A N 1
ATOM 735 C CA . THR A 1 97 ? -12.744 0.411 2.685 1.00 88.44 97 THR A CA 1
ATOM 736 C C . THR A 1 97 ? -13.622 -0.139 3.807 1.00 88.44 97 THR A C 1
ATOM 738 O O . THR A 1 97 ? -13.890 -1.341 3.862 1.00 88.44 97 THR A O 1
ATOM 741 N N . GLY A 1 98 ? -14.072 0.749 4.698 1.00 86.88 98 GLY A N 1
ATOM 742 C CA . GLY A 1 98 ? -14.899 0.378 5.846 1.00 86.88 98 GLY A CA 1
ATOM 743 C C . GLY A 1 98 ? -14.174 -0.478 6.887 1.00 86.88 98 GLY A C 1
ATOM 744 O O . GLY A 1 98 ? -14.842 -1.118 7.686 1.00 86.88 98 GLY A O 1
ATOM 745 N N . LYS A 1 99 ? -12.836 -0.523 6.872 1.00 90.00 99 LYS A N 1
ATOM 746 C CA . LYS A 1 99 ? -11.964 -1.254 7.806 1.00 90.00 99 LYS A CA 1
ATOM 747 C C . LYS A 1 99 ? -10.862 -0.322 8.312 1.00 90.00 99 LYS A C 1
ATOM 749 O O . LYS A 1 99 ? -10.672 0.780 7.805 1.00 90.00 99 LYS A O 1
ATOM 754 N N . LYS A 1 100 ? -10.095 -0.774 9.304 1.00 92.06 100 LYS A N 1
ATOM 755 C CA . LYS A 1 100 ? -8.899 -0.066 9.780 1.00 92.06 100 LYS A CA 1
ATOM 756 C C . LYS A 1 100 ? -7.650 -0.895 9.540 1.00 92.06 100 LYS A C 1
ATOM 758 O O . LYS A 1 100 ? -7.510 -1.972 10.113 1.00 92.06 100 LYS A O 1
ATOM 763 N N . ILE A 1 101 ? -6.724 -0.377 8.742 1.00 96.19 101 ILE A N 1
ATOM 764 C CA . ILE A 1 101 ? -5.370 -0.911 8.607 1.00 96.19 101 ILE A CA 1
ATOM 765 C C . ILE A 1 101 ? -4.623 -0.648 9.914 1.00 96.19 101 ILE A C 1
ATOM 767 O O . ILE A 1 101 ? -4.555 0.494 10.367 1.00 96.19 101 ILE A O 1
ATOM 771 N N . THR A 1 102 ? -4.060 -1.706 10.496 1.00 96.12 102 THR A N 1
ATOM 772 C CA . THR A 1 102 ? -3.275 -1.652 11.738 1.00 96.12 102 THR A CA 1
ATOM 773 C C . THR A 1 102 ? -1.787 -1.892 11.509 1.00 96.12 102 THR A C 1
ATOM 775 O O . THR A 1 102 ? -0.941 -1.415 12.268 1.00 96.12 102 THR A O 1
ATOM 778 N N . ASN A 1 103 ? -1.448 -2.618 10.442 1.00 97.56 103 ASN A N 1
ATOM 779 C CA . ASN A 1 103 ? -0.072 -2.864 10.041 1.00 97.56 103 ASN A CA 1
ATOM 780 C C . ASN A 1 103 ? 0.030 -3.013 8.521 1.00 97.56 103 ASN A C 1
ATOM 782 O O . ASN A 1 103 ? -0.877 -3.536 7.876 1.00 97.56 103 ASN A O 1
ATOM 786 N N . ILE A 1 104 ? 1.151 -2.584 7.950 1.00 98.69 104 ILE A N 1
ATOM 787 C CA . ILE A 1 104 ? 1.539 -2.938 6.590 1.00 98.69 104 ILE A CA 1
ATOM 788 C C . ILE A 1 104 ? 2.986 -3.400 6.602 1.00 98.69 104 ILE A C 1
ATOM 790 O O . ILE A 1 104 ? 3.892 -2.645 6.962 1.00 98.69 104 ILE A O 1
ATOM 794 N N . ARG A 1 105 ? 3.210 -4.618 6.120 1.00 98.38 105 ARG A N 1
ATOM 795 C CA . ARG A 1 105 ? 4.528 -5.219 5.981 1.00 98.38 105 ARG A CA 1
ATOM 796 C C . ARG A 1 105 ? 4.949 -5.254 4.520 1.00 98.38 105 ARG A C 1
ATOM 798 O O . ARG A 1 105 ? 4.431 -6.029 3.717 1.00 98.38 105 ARG A O 1
ATOM 805 N N . TYR A 1 106 ? 5.940 -4.439 4.184 1.00 98.62 106 TYR A N 1
ATOM 806 C CA . TYR A 1 106 ? 6.526 -4.357 2.851 1.00 98.62 106 TYR A CA 1
ATOM 807 C C . TYR A 1 106 ? 7.750 -5.270 2.762 1.00 98.62 106 TYR A C 1
ATOM 809 O O . TYR A 1 106 ? 8.782 -4.975 3.365 1.00 98.62 106 TYR A O 1
ATOM 817 N N . ALA A 1 107 ? 7.678 -6.354 1.987 1.00 98.12 107 ALA A N 1
ATOM 818 C CA . ALA A 1 107 ? 8.837 -7.199 1.701 1.00 98.12 107 ALA A CA 1
ATOM 819 C C . ALA A 1 107 ? 9.692 -6.558 0.600 1.00 98.12 107 ALA A C 1
ATOM 821 O O . ALA A 1 107 ? 9.293 -6.504 -0.568 1.00 98.12 107 ALA A O 1
ATOM 822 N N . ILE A 1 108 ? 10.875 -6.065 0.963 1.00 97.69 108 ILE A N 1
ATOM 823 C CA . ILE A 1 108 ? 11.750 -5.311 0.062 1.00 97.69 108 ILE A CA 1
ATOM 824 C C . ILE A 1 108 ? 12.516 -6.270 -0.848 1.00 97.69 108 ILE A C 1
ATOM 826 O O . ILE A 1 108 ? 13.097 -7.263 -0.407 1.00 97.69 108 ILE A O 1
ATOM 830 N N . ASN A 1 109 ? 12.584 -5.946 -2.139 1.00 95.38 109 ASN A N 1
ATOM 831 C CA . ASN A 1 109 ? 13.451 -6.663 -3.061 1.00 95.38 109 ASN A CA 1
ATOM 832 C C . ASN A 1 109 ? 14.912 -6.214 -2.878 1.00 95.38 109 ASN A C 1
ATOM 834 O O . ASN A 1 109 ? 15.281 -5.081 -3.214 1.00 95.38 109 ASN A O 1
ATOM 838 N N . PHE A 1 110 ? 15.749 -7.120 -2.3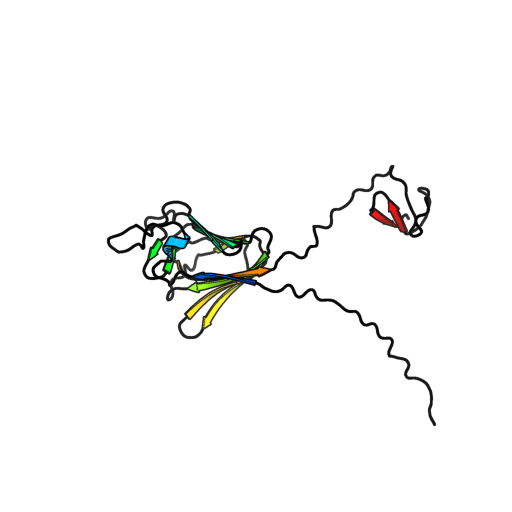68 1.00 89.31 110 PHE A N 1
ATOM 839 C CA . PHE A 1 110 ? 17.1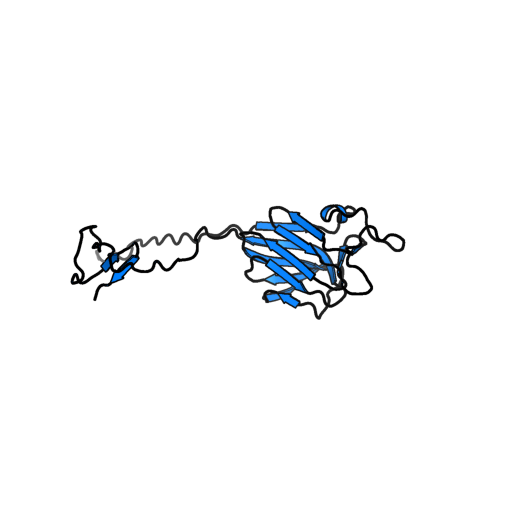42 -6.871 -1.982 1.00 89.31 110 PHE A CA 1
ATOM 840 C C . PHE A 1 110 ? 17.272 -5.769 -0.916 1.00 89.31 110 PHE A C 1
ATOM 842 O O . PHE A 1 110 ? 16.970 -5.984 0.252 1.00 89.31 110 PHE A O 1
ATOM 849 N N . LYS A 1 111 ? 17.747 -4.585 -1.312 1.00 91.19 111 LYS A N 1
ATOM 850 C CA . LYS A 1 111 ? 17.953 -3.413 -0.446 1.00 91.19 111 LYS A CA 1
ATOM 851 C C . LYS A 1 111 ? 17.397 -2.130 -1.069 1.00 91.19 111 LYS A C 1
ATOM 853 O O . LYS A 1 111 ? 17.832 -1.035 -0.731 1.00 91.19 111 LYS A O 1
ATOM 858 N N . ASN A 1 112 ? 16.475 -2.269 -2.022 1.00 95.69 112 ASN A N 1
ATOM 859 C CA . ASN A 1 112 ? 15.939 -1.147 -2.784 1.00 95.69 112 ASN A CA 1
ATOM 860 C C . ASN A 1 112 ? 14.782 -0.495 -2.022 1.00 95.69 112 ASN A C 1
ATOM 862 O O . ASN A 1 112 ? 13.616 -0.762 -2.304 1.00 95.69 112 ASN A O 1
ATOM 866 N N . TRP A 1 113 ? 15.125 0.342 -1.046 1.00 97.44 113 TRP A N 1
ATOM 867 C CA . TRP A 1 113 ? 14.194 1.241 -0.373 1.00 97.44 113 TRP A CA 1
ATOM 868 C C . TRP A 1 113 ? 14.685 2.684 -0.500 1.00 97.44 113 TRP A C 1
ATOM 870 O O . TRP A 1 113 ? 15.821 2.990 -0.129 1.00 97.44 113 TRP A O 1
ATOM 880 N N . GLY A 1 114 ? 13.832 3.581 -0.993 1.00 96.69 114 GLY A N 1
ATOM 881 C CA . GLY A 1 114 ? 14.129 5.007 -1.039 1.00 96.69 114 GLY A CA 1
ATOM 882 C C . GLY A 1 114 ? 14.151 5.617 0.361 1.00 96.69 114 GLY A C 1
ATOM 883 O O . GLY A 1 114 ? 13.114 5.730 1.002 1.00 96.69 114 GLY A O 1
ATOM 884 N N . SER A 1 115 ? 15.316 6.060 0.841 1.00 94.19 115 SER A N 1
ATOM 885 C CA . SER A 1 115 ? 15.463 6.622 2.198 1.00 94.19 115 SER A CA 1
ATOM 886 C C . SER A 1 115 ? 14.614 7.870 2.472 1.00 94.19 115 SER A C 1
ATOM 888 O O . SER A 1 115 ? 14.370 8.182 3.629 1.00 94.19 115 SER A O 1
ATOM 890 N N . ALA A 1 116 ? 14.160 8.564 1.425 1.00 96.62 116 ALA A N 1
ATOM 891 C CA . ALA A 1 116 ? 13.288 9.736 1.515 1.00 96.62 116 ALA A CA 1
ATOM 892 C C . ALA A 1 116 ? 11.794 9.405 1.320 1.00 96.62 116 ALA A C 1
ATOM 894 O O . ALA A 1 116 ? 10.977 10.312 1.182 1.00 96.62 116 ALA A O 1
ATOM 895 N N . ASN A 1 117 ? 11.430 8.121 1.256 1.00 98.38 117 ASN A N 1
ATOM 896 C CA . ASN A 1 117 ? 10.029 7.722 1.224 1.00 98.38 117 ASN A CA 1
ATOM 897 C C . ASN A 1 117 ? 9.332 8.127 2.525 1.00 98.38 117 ASN A C 1
ATOM 899 O O . ASN A 1 117 ? 9.907 8.013 3.606 1.00 98.38 117 ASN A O 1
ATOM 903 N N . THR A 1 118 ? 8.075 8.540 2.412 1.00 98.31 118 THR A N 1
ATOM 904 C CA . THR A 1 118 ? 7.243 8.960 3.548 1.00 98.31 118 THR A CA 1
ATOM 905 C C . THR A 1 118 ? 5.865 8.319 3.464 1.00 98.31 118 THR A C 1
ATOM 907 O O . THR A 1 118 ? 5.467 7.836 2.402 1.00 98.31 118 THR A O 1
ATOM 910 N N . PHE A 1 119 ? 5.140 8.309 4.580 1.00 98.69 119 PHE A N 1
ATOM 911 C CA . PHE A 1 119 ? 3.782 7.781 4.658 1.00 98.69 119 PHE A CA 1
ATOM 912 C C . PHE A 1 119 ? 2.785 8.892 4.983 1.00 98.69 119 PHE A C 1
ATOM 914 O O . PHE A 1 119 ? 3.124 9.855 5.667 1.00 98.69 119 PHE A O 1
ATOM 921 N N . ALA A 1 120 ? 1.562 8.750 4.483 1.00 97.88 120 ALA A N 1
ATOM 922 C CA . ALA A 1 120 ? 0.411 9.546 4.877 1.00 97.88 120 ALA A CA 1
ATOM 923 C C . ALA A 1 120 ? -0.787 8.603 5.122 1.00 97.88 120 ALA A C 1
ATOM 925 O O . ALA A 1 120 ? -1.150 7.883 4.196 1.00 97.88 120 ALA A O 1
ATOM 926 N N . PRO A 1 121 ? -1.400 8.585 6.317 1.00 98.31 121 PRO A N 1
ATOM 927 C CA . PRO A 1 121 ? -0.953 9.296 7.508 1.00 98.31 121 PRO A CA 1
ATOM 928 C C . PRO A 1 121 ? 0.422 8.804 7.980 1.00 98.31 121 PRO A C 1
ATOM 930 O O . PRO A 1 121 ? 0.905 7.733 7.595 1.00 98.31 121 PRO A O 1
ATOM 933 N N . GLU A 1 122 ? 1.073 9.623 8.800 1.00 95.88 122 GLU A N 1
ATOM 934 C CA . GLU A 1 122 ? 2.270 9.183 9.506 1.00 95.88 122 GLU A CA 1
ATOM 935 C C . GLU A 1 122 ? 1.925 8.005 10.429 1.00 95.88 122 GLU A C 1
ATOM 937 O O . GLU A 1 122 ? 0.805 7.872 10.922 1.00 95.88 122 GLU A O 1
ATOM 942 N N . GLY A 1 123 ? 2.897 7.126 10.644 1.00 93.00 123 GLY A N 1
ATOM 943 C CA . GLY A 1 123 ? 2.772 5.988 11.543 1.00 93.00 123 GLY A CA 1
ATOM 944 C C . GLY A 1 123 ? 4.138 5.590 12.077 1.00 93.00 123 GLY A C 1
ATOM 945 O O . GLY A 1 123 ? 5.165 6.159 11.700 1.00 93.00 123 GLY A O 1
ATOM 946 N N . THR A 1 124 ? 4.162 4.590 12.948 1.00 97.44 124 THR A N 1
ATOM 947 C CA . THR A 1 124 ? 5.418 4.025 13.440 1.00 97.44 124 THR A CA 1
ATOM 948 C C . THR A 1 124 ? 6.021 3.148 12.352 1.00 97.44 124 THR A C 1
ATOM 950 O O . THR A 1 124 ? 5.430 2.140 11.968 1.00 97.44 124 THR A O 1
ATOM 953 N N . VAL A 1 125 ? 7.197 3.527 11.851 1.00 96.69 125 VAL A N 1
ATOM 954 C CA . VAL A 1 125 ? 7.907 2.776 10.810 1.00 96.69 125 VAL A CA 1
ATOM 955 C C . VAL A 1 125 ? 9.114 2.071 11.408 1.00 96.69 125 VAL A C 1
ATOM 957 O O . VAL A 1 125 ? 9.955 2.711 12.035 1.00 96.69 125 VAL A O 1
ATOM 960 N N . THR A 1 126 ? 9.220 0.761 11.195 1.00 96.56 126 THR A N 1
ATOM 961 C CA . THR A 1 126 ? 10.349 -0.044 11.676 1.00 96.56 126 THR A CA 1
ATOM 962 C C . THR A 1 126 ? 10.993 -0.859 10.565 1.00 96.56 126 THR A C 1
ATOM 964 O O . THR A 1 126 ? 10.345 -1.306 9.613 1.00 96.56 126 THR A O 1
ATOM 967 N N . ASP A 1 127 ? 12.299 -1.061 10.711 1.00 96.19 127 ASP A N 1
ATOM 968 C CA . ASP A 1 127 ? 13.096 -1.905 9.833 1.00 96.19 127 ASP A CA 1
ATOM 969 C C . ASP A 1 127 ? 13.196 -3.292 10.454 1.00 96.19 127 ASP A C 1
ATOM 971 O O . ASP A 1 127 ? 13.678 -3.444 11.576 1.00 96.19 127 ASP A O 1
ATOM 975 N N . VAL A 1 128 ? 12.767 -4.313 9.714 1.00 93.50 128 VAL A N 1
ATOM 976 C CA . VAL A 1 128 ? 12.841 -5.708 10.160 1.00 93.50 128 VAL A CA 1
ATOM 977 C C . VAL A 1 128 ? 13.711 -6.497 9.193 1.00 93.50 128 VAL A C 1
ATOM 979 O O . VAL A 1 128 ? 13.644 -6.321 7.976 1.00 93.50 128 VAL A O 1
ATOM 982 N N . THR A 1 129 ? 14.569 -7.359 9.730 1.00 94.25 129 THR A N 1
ATOM 983 C CA . THR A 1 129 ? 15.378 -8.297 8.945 1.00 94.25 129 THR A CA 1
ATOM 984 C C . THR A 1 129 ? 15.121 -9.706 9.458 1.00 94.25 129 THR A C 1
ATOM 986 O O . THR A 1 129 ? 15.271 -9.960 10.648 1.00 94.25 129 THR A O 1
ATOM 989 N N . GLU A 1 130 ? 14.754 -10.614 8.558 1.00 90.31 130 GLU A N 1
ATOM 990 C CA . GLU A 1 130 ? 14.556 -12.035 8.857 1.00 90.31 130 GLU A CA 1
ATOM 991 C C . GLU A 1 130 ? 15.421 -12.848 7.893 1.00 90.31 130 GLU A C 1
ATOM 993 O O . GLU A 1 130 ? 15.152 -12.930 6.691 1.00 90.31 130 GLU A O 1
ATOM 998 N N . GLY A 1 131 ? 16.528 -13.387 8.405 1.00 90.50 131 GLY A N 1
ATOM 999 C CA . GLY A 1 131 ? 17.568 -13.977 7.565 1.00 90.50 131 GLY A CA 1
ATOM 1000 C C . GLY A 1 131 ? 18.121 -12.957 6.563 1.00 90.50 131 GLY A C 1
ATOM 1001 O O . GLY A 1 131 ? 18.634 -11.907 6.945 1.00 90.50 131 GLY A O 1
ATOM 1002 N N . THR A 1 132 ? 18.017 -13.262 5.268 1.00 89.56 132 THR A N 1
ATOM 1003 C CA . THR A 1 132 ? 18.454 -12.371 4.177 1.00 89.56 132 THR A CA 1
ATOM 1004 C C . THR A 1 132 ? 17.365 -11.403 3.706 1.00 89.56 132 THR A C 1
ATOM 1006 O O . THR A 1 132 ? 17.651 -10.502 2.913 1.00 89.56 132 THR A O 1
ATOM 1009 N N . TYR A 1 133 ? 16.128 -11.560 4.188 1.00 89.94 133 TYR A N 1
ATOM 1010 C CA . TYR A 1 133 ? 14.991 -10.739 3.788 1.00 89.94 133 TYR A CA 1
ATOM 1011 C C . TYR A 1 133 ? 14.904 -9.466 4.623 1.00 89.94 133 TYR A C 1
ATOM 1013 O O . TYR A 1 133 ? 15.144 -9.470 5.831 1.00 89.94 133 TYR A O 1
ATOM 1021 N N . LYS A 1 134 ? 14.540 -8.365 3.963 1.00 95.62 134 LYS A N 1
ATOM 1022 C CA . LYS A 1 134 ? 14.392 -7.045 4.575 1.00 95.62 134 LYS A CA 1
ATOM 1023 C C . LYS A 1 134 ? 12.969 -6.557 4.413 1.00 95.62 134 LYS A C 1
ATOM 1025 O O . LYS A 1 134 ? 12.378 -6.693 3.341 1.00 95.62 134 LYS A O 1
ATOM 1030 N N . PHE A 1 135 ? 12.460 -5.939 5.462 1.00 97.12 135 PHE A N 1
ATOM 1031 C CA . PHE A 1 135 ? 11.105 -5.434 5.514 1.00 97.12 135 PHE A CA 1
ATOM 1032 C C . PHE A 1 135 ? 11.087 -4.018 6.061 1.00 97.12 135 PHE A C 1
ATOM 1034 O O . PHE A 1 135 ? 11.916 -3.635 6.890 1.00 97.12 135 PHE A O 1
ATOM 1041 N N . LYS A 1 136 ? 10.108 -3.260 5.584 1.00 97.62 136 LYS A N 1
ATOM 1042 C CA . LYS A 1 136 ? 9.638 -2.042 6.232 1.00 97.62 136 LYS A CA 1
ATOM 1043 C C . LYS A 1 136 ? 8.255 -2.346 6.768 1.00 97.62 136 LYS A C 1
ATOM 1045 O O . LYS A 1 136 ? 7.409 -2.810 6.008 1.00 97.62 136 LYS A O 1
ATOM 1050 N N . ASN A 1 137 ? 8.043 -2.089 8.045 1.00 97.00 137 ASN A N 1
ATOM 1051 C CA . ASN A 1 137 ? 6.735 -2.215 8.661 1.00 97.00 137 ASN A CA 1
ATOM 1052 C C . ASN A 1 137 ? 6.218 -0.819 8.954 1.00 97.00 137 ASN A C 1
ATOM 1054 O O . ASN A 1 137 ? 6.938 -0.015 9.537 1.00 97.00 137 ASN A O 1
ATOM 1058 N N . TRP A 1 138 ? 4.988 -0.542 8.553 1.00 98.44 138 TRP A N 1
ATOM 1059 C CA . TRP A 1 138 ? 4.229 0.611 9.010 1.00 98.44 138 TRP A CA 1
ATOM 1060 C C . TRP A 1 138 ? 3.189 0.117 10.013 1.00 98.44 138 TRP A C 1
ATOM 1062 O O . TRP A 1 138 ? 2.516 -0.877 9.750 1.00 98.44 138 TRP A O 1
ATOM 1072 N N . ALA A 1 139 ? 3.060 0.790 11.150 1.00 97.06 139 ALA A N 1
ATOM 1073 C CA . ALA A 1 139 ? 2.032 0.531 12.149 1.00 97.06 139 ALA A CA 1
ATOM 1074 C C . ALA A 1 139 ? 1.326 1.837 12.524 1.00 97.06 139 ALA A C 1
ATOM 1076 O O . ALA A 1 139 ? 1.966 2.873 12.720 1.00 97.06 139 ALA A O 1
ATOM 1077 N N . GLY A 1 140 ? 0.007 1.779 12.645 1.00 94.69 140 GLY A N 1
ATOM 1078 C CA . GLY A 1 140 ? -0.850 2.926 12.921 1.00 94.69 140 GLY A CA 1
ATOM 1079 C C . GLY A 1 140 ? -2.313 2.513 12.843 1.00 94.69 140 GLY A C 1
ATOM 1080 O O . GLY A 1 140 ? -2.610 1.327 12.861 1.00 94.69 140 GLY A O 1
ATOM 1081 N N . GLU A 1 141 ? -3.222 3.476 12.734 1.00 93.69 141 GLU A N 1
ATOM 1082 C CA . GLU A 1 141 ? -4.631 3.210 12.436 1.00 93.69 141 GLU A CA 1
ATOM 1083 C C . GLU A 1 141 ? -5.098 4.147 11.328 1.00 93.69 141 GLU A C 1
ATOM 1085 O O . GLU A 1 141 ? -5.109 5.364 11.505 1.00 93.69 141 GLU A O 1
ATOM 1090 N N . ALA A 1 142 ? -5.483 3.589 10.183 1.00 95.62 142 ALA A N 1
ATOM 1091 C CA . ALA A 1 142 ? -6.010 4.364 9.065 1.00 95.62 142 ALA A CA 1
ATOM 1092 C C . ALA A 1 142 ? -6.897 3.501 8.164 1.00 95.62 142 ALA A C 1
ATOM 1094 O O . ALA A 1 142 ? -6.667 2.302 8.038 1.00 95.62 142 ALA A O 1
ATOM 1095 N N . GLU A 1 143 ? -7.886 4.099 7.502 1.00 95.62 143 GLU A N 1
ATOM 1096 C CA . GLU A 1 143 ? -8.608 3.416 6.415 1.00 95.62 143 GLU A CA 1
ATOM 1097 C C . GLU A 1 143 ? -7.733 3.314 5.154 1.00 95.62 143 GLU A C 1
ATOM 1099 O O . GLU A 1 143 ? -7.767 2.312 4.442 1.00 95.62 143 GLU A O 1
ATOM 1104 N N . GLU A 1 144 ? -6.910 4.335 4.900 1.00 98.31 144 GLU A N 1
ATOM 1105 C CA . GLU A 1 144 ? -5.971 4.391 3.783 1.00 98.31 144 GLU A CA 1
ATOM 1106 C C . GLU A 1 144 ? -4.582 4.814 4.258 1.00 98.31 144 GLU A C 1
ATOM 1108 O O . GLU A 1 144 ? -4.436 5.757 5.037 1.00 98.31 144 GLU A O 1
ATOM 1113 N N . VAL A 1 145 ? -3.557 4.135 3.746 1.00 98.81 145 VAL A N 1
ATOM 1114 C CA . VAL A 1 145 ? -2.153 4.508 3.920 1.00 98.81 145 VAL A CA 1
ATOM 1115 C C . VAL A 1 145 ? -1.516 4.695 2.554 1.00 98.81 145 VAL A C 1
ATOM 1117 O O . VAL A 1 145 ? -1.531 3.800 1.712 1.00 98.81 145 VAL A O 1
ATOM 1120 N N . VAL A 1 146 ? -0.909 5.857 2.349 1.00 98.88 146 VAL A N 1
ATOM 1121 C CA . VAL A 1 146 ? -0.221 6.253 1.124 1.00 98.88 146 VAL A CA 1
ATOM 1122 C C . VAL A 1 146 ? 1.279 6.294 1.377 1.00 98.88 146 VAL A C 1
ATOM 1124 O O . VAL A 1 146 ? 1.773 7.134 2.126 1.00 98.88 146 VAL A O 1
ATOM 1127 N N . LEU A 1 147 ? 2.024 5.427 0.701 1.00 98.88 147 LEU A N 1
ATOM 1128 C CA . LEU A 1 147 ? 3.469 5.527 0.549 1.00 98.88 147 LEU A CA 1
ATOM 1129 C C . LEU A 1 147 ? 3.791 6.527 -0.568 1.00 98.88 147 LEU A C 1
ATOM 1131 O O . LEU A 1 147 ? 3.507 6.276 -1.741 1.00 98.88 147 LEU A O 1
ATOM 1135 N N . LYS A 1 148 ? 4.439 7.639 -0.221 1.00 98.69 148 LYS A N 1
ATOM 1136 C CA . LYS A 1 148 ? 5.029 8.580 -1.181 1.00 98.69 148 LYS A CA 1
ATOM 1137 C C . LYS A 1 148 ? 6.430 8.103 -1.542 1.00 98.69 148 LYS A C 1
ATOM 1139 O O . LYS A 1 148 ? 7.308 8.014 -0.679 1.00 98.69 148 LYS A O 1
ATOM 1144 N N . VAL A 1 149 ? 6.639 7.791 -2.816 1.00 98.62 149 VAL A N 1
ATOM 1145 C CA . VAL A 1 149 ? 7.886 7.211 -3.315 1.00 98.62 149 VAL A CA 1
ATOM 1146 C C . VAL A 1 149 ? 8.790 8.328 -3.813 1.00 98.62 149 VAL A C 1
ATOM 1148 O O . VAL A 1 149 ? 8.478 9.008 -4.784 1.00 98.62 149 VAL A O 1
ATOM 1151 N N . ALA A 1 150 ? 9.933 8.506 -3.158 1.00 96.81 150 ALA A N 1
ATOM 1152 C CA . ALA A 1 150 ? 10.898 9.543 -3.518 1.00 96.81 150 ALA A CA 1
ATOM 1153 C C . ALA A 1 150 ? 12.050 9.011 -4.383 1.00 96.81 150 ALA A C 1
ATOM 1155 O O . ALA A 1 150 ? 12.681 9.764 -5.123 1.00 96.81 150 ALA A O 1
ATOM 1156 N N . LYS A 1 151 ? 12.382 7.722 -4.247 1.00 95.25 151 LYS A N 1
ATOM 1157 C CA . LYS A 1 151 ? 13.489 7.059 -4.953 1.00 95.25 151 LYS A CA 1
ATOM 1158 C C . LYS A 1 151 ? 13.145 5.596 -5.229 1.00 95.25 151 LYS A C 1
ATOM 1160 O O . LYS A 1 151 ? 12.197 5.063 -4.655 1.00 95.25 151 LYS A O 1
ATOM 1165 N N . ASN A 1 152 ? 13.972 4.944 -6.052 1.00 97.38 152 ASN A N 1
ATOM 1166 C CA . ASN A 1 152 ? 13.866 3.522 -6.393 1.00 97.38 152 ASN A CA 1
ATOM 1167 C C . ASN A 1 152 ? 13.546 2.654 -5.163 1.00 97.38 152 ASN A C 1
ATOM 1169 O O . ASN A 1 152 ? 14.377 2.481 -4.269 1.00 97.38 152 ASN A O 1
ATOM 1173 N N . THR A 1 153 ? 12.335 2.111 -5.159 1.00 98.56 153 THR A N 1
ATOM 1174 C CA . THR A 1 153 ? 11.758 1.295 -4.098 1.00 98.56 153 THR A CA 1
ATOM 1175 C C . THR A 1 153 ? 11.132 0.069 -4.737 1.00 98.56 153 THR A C 1
ATOM 1177 O O . THR A 1 153 ? 10.387 0.196 -5.705 1.00 98.56 153 THR A O 1
ATOM 1180 N N . GLN A 1 154 ? 11.465 -1.128 -4.260 1.00 98.06 154 GLN A N 1
ATOM 1181 C CA . GLN A 1 154 ? 11.054 -2.365 -4.924 1.00 98.06 154 GLN A CA 1
ATOM 1182 C C . GLN A 1 154 ? 10.489 -3.363 -3.929 1.00 98.06 154 GLN A C 1
ATOM 1184 O O . GLN A 1 154 ? 11.106 -3.628 -2.896 1.00 98.06 154 GLN A O 1
ATOM 1189 N N . PHE A 1 155 ? 9.364 -3.970 -4.288 1.00 98.31 155 PHE A N 1
ATOM 1190 C CA . PHE A 1 155 ? 8.632 -4.897 -3.439 1.00 98.31 155 PHE A CA 1
ATOM 1191 C C . PHE A 1 155 ? 8.531 -6.276 -4.073 1.00 98.31 155 PHE A C 1
ATOM 1193 O O . PHE A 1 155 ? 8.281 -6.408 -5.271 1.00 98.31 155 PHE A O 1
ATOM 1200 N N . ARG A 1 156 ? 8.709 -7.302 -3.241 1.00 97.31 156 ARG A N 1
ATOM 1201 C CA . ARG A 1 156 ? 8.371 -8.694 -3.563 1.00 97.31 156 ARG A CA 1
ATOM 1202 C C . ARG A 1 156 ? 6.941 -9.019 -3.174 1.00 97.31 156 ARG A C 1
ATOM 1204 O O . ARG A 1 156 ? 6.266 -9.729 -3.899 1.00 97.31 156 ARG A O 1
ATOM 1211 N N . SER A 1 157 ? 6.486 -8.478 -2.053 1.00 97.88 157 SER A N 1
ATOM 1212 C CA . SER A 1 157 ? 5.105 -8.588 -1.606 1.00 97.88 157 SER A CA 1
ATOM 1213 C C . SER A 1 157 ? 4.779 -7.479 -0.619 1.00 97.88 157 SER A C 1
ATOM 1215 O O . SER A 1 157 ? 5.677 -6.873 -0.025 1.00 97.88 157 SER A O 1
ATOM 1217 N N . ILE A 1 158 ? 3.490 -7.253 -0.411 1.00 98.69 158 ILE A N 1
ATOM 1218 C CA . ILE A 1 158 ? 2.961 -6.388 0.640 1.00 98.69 158 ILE A CA 1
ATOM 1219 C C . ILE A 1 158 ? 1.876 -7.169 1.364 1.00 98.69 158 ILE A C 1
ATOM 1221 O O . ILE A 1 158 ? 0.976 -7.703 0.721 1.00 98.69 158 ILE A O 1
ATOM 1225 N N . VAL A 1 159 ? 1.973 -7.243 2.688 1.00 98.50 159 VAL A N 1
ATOM 1226 C CA . VAL A 1 159 ? 0.915 -7.794 3.538 1.00 98.50 159 VAL A CA 1
ATOM 1227 C C . VAL A 1 159 ? 0.268 -6.635 4.274 1.00 98.50 159 VAL A C 1
ATOM 1229 O O . VAL A 1 159 ? 0.954 -5.879 4.961 1.00 98.50 159 VAL A O 1
ATOM 1232 N N . VAL A 1 160 ? -1.035 -6.472 4.084 1.00 98.44 160 VAL A N 1
ATOM 1233 C CA . VAL A 1 160 ? -1.853 -5.487 4.785 1.00 98.44 160 VAL A CA 1
ATOM 1234 C C . VAL A 1 160 ? -2.621 -6.209 5.858 1.00 98.44 160 VAL A C 1
ATOM 1236 O O . VAL A 1 160 ? -3.375 -7.136 5.571 1.00 98.44 160 VAL A O 1
ATOM 1239 N N . THR A 1 161 ? -2.464 -5.736 7.079 1.00 97.25 161 THR A N 1
ATOM 1240 C CA . THR A 1 161 ? -3.176 -6.257 8.220 1.00 97.25 161 THR A CA 1
ATOM 1241 C C . THR A 1 161 ? -4.211 -5.239 8.676 1.00 97.25 161 THR A C 1
ATOM 1243 O O . THR A 1 161 ? -3.887 -4.070 8.901 1.00 97.25 161 THR A O 1
ATOM 1246 N N . TYR A 1 162 ? -5.460 -5.670 8.809 1.00 94.31 162 TYR A N 1
ATOM 1247 C CA . TYR A 1 162 ? -6.578 -4.803 9.154 1.00 94.31 162 TYR A CA 1
ATOM 1248 C C . TYR A 1 162 ? -7.511 -5.450 10.174 1.00 94.31 162 TYR A C 1
ATOM 1250 O O . TYR A 1 162 ? -7.495 -6.661 10.405 1.00 94.31 162 TYR A O 1
ATOM 1258 N N . VAL A 1 163 ? -8.337 -4.610 10.783 1.00 90.75 163 VAL A N 1
ATOM 1259 C CA . VAL A 1 163 ? -9.450 -5.012 11.636 1.00 90.75 163 VAL A CA 1
ATOM 1260 C C . VAL A 1 163 ? -10.747 -4.480 11.048 1.00 90.75 163 VAL A C 1
ATOM 1262 O O . VAL A 1 163 ? -10.787 -3.383 10.479 1.00 90.75 163 VAL A O 1
ATOM 1265 N N . ASP A 1 164 ? -11.808 -5.268 11.177 1.00 84.94 164 ASP A N 1
ATOM 1266 C CA . ASP A 1 164 ? -13.156 -4.780 10.916 1.00 84.94 164 ASP A CA 1
ATOM 1267 C C . ASP A 1 164 ? -13.516 -3.725 11.981 1.00 84.94 164 ASP A C 1
ATOM 1269 O O . ASP A 1 164 ? -13.040 -3.808 13.121 1.00 84.94 164 ASP A O 1
ATOM 1273 N N . PRO A 1 165 ? -14.316 -2.705 11.635 1.00 71.44 165 PRO A N 1
ATOM 1274 C CA . PRO A 1 165 ? -14.732 -1.704 12.594 1.00 71.44 165 PRO A CA 1
ATOM 1275 C C . PRO A 1 165 ? -15.514 -2.390 13.712 1.00 71.44 165 PRO A C 1
ATOM 1277 O O . PRO A 1 165 ? -16.354 -3.262 13.476 1.00 71.44 165 PRO A O 1
ATOM 1280 N N . ALA A 1 166 ? -15.256 -1.965 14.947 1.00 64.06 166 ALA A N 1
ATOM 1281 C CA . ALA A 1 166 ? -16.220 -2.152 16.016 1.00 64.06 166 ALA A CA 1
ATOM 1282 C C . ALA A 1 166 ? -17.558 -1.620 15.497 1.00 64.06 166 ALA A C 1
ATOM 1284 O O . ALA A 1 166 ? -17.588 -0.486 15.027 1.00 64.06 166 ALA A O 1
ATOM 1285 N N . GLY A 1 167 ? -18.649 -2.385 15.571 1.00 55.69 167 GLY A N 1
ATOM 1286 C CA . GLY A 1 167 ? -19.996 -1.925 15.189 1.00 55.69 167 GLY A CA 1
ATOM 1287 C C . GLY A 1 167 ? -20.546 -0.781 16.060 1.00 55.69 167 GLY A C 1
ATOM 1288 O O . GLY A 1 167 ? -21.748 -0.686 16.272 1.00 55.69 167 GLY A O 1
ATOM 1289 N N . ILE A 1 168 ? -19.670 0.043 16.632 1.00 54.53 168 ILE A N 1
ATOM 1290 C CA . ILE A 1 168 ? -19.970 1.282 17.323 1.00 54.53 168 ILE A CA 1
ATOM 1291 C C . ILE A 1 168 ? -19.878 2.376 16.264 1.00 54.53 168 ILE A C 1
ATOM 1293 O O . ILE A 1 168 ? -18.796 2.881 15.959 1.00 54.53 168 ILE A O 1
ATOM 1297 N N . GLU A 1 169 ? -21.026 2.727 15.696 1.00 54.09 169 GLU A N 1
ATOM 1298 C CA . GLU A 1 169 ? -21.159 3.998 14.998 1.00 54.09 169 GLU A CA 1
ATOM 1299 C C . GLU A 1 169 ? -20.871 5.137 15.987 1.00 54.09 169 GLU A C 1
ATOM 1301 O O . GLU A 1 169 ? -21.083 5.019 17.198 1.00 54.09 169 GLU A O 1
ATOM 1306 N N . THR A 1 170 ? -20.293 6.220 15.477 1.00 54.91 170 THR A N 1
ATOM 1307 C CA . THR A 1 170 ? -19.911 7.409 16.243 1.00 54.91 170 THR A CA 1
ATOM 1308 C C . THR A 1 170 ? -20.995 7.832 17.235 1.00 54.91 170 THR A C 1
ATOM 1310 O O . THR A 1 170 ? -22.174 7.850 16.896 1.00 54.91 170 THR A O 1
ATOM 1313 N N . VAL A 1 171 ? -20.598 8.219 18.454 1.00 55.97 171 VAL A N 1
ATOM 1314 C CA . VAL A 1 171 ? -21.511 8.814 19.442 1.00 55.97 171 VAL A CA 1
ATOM 1315 C C . VAL A 1 171 ? -22.030 10.136 18.878 1.00 55.97 171 VAL A C 1
ATOM 1317 O O . VAL A 1 171 ? -21.388 11.176 19.020 1.00 55.97 171 VAL A O 1
ATOM 1320 N N . GLU A 1 172 ? -23.181 10.103 18.215 1.00 60.03 172 GLU A N 1
ATOM 1321 C CA . GLU A 1 172 ? -23.864 11.318 17.799 1.00 60.03 172 GLU A CA 1
ATOM 1322 C C . GLU A 1 172 ? -24.355 12.067 19.039 1.00 60.03 172 GLU A C 1
ATOM 1324 O O . GLU A 1 172 ? -25.029 11.526 19.925 1.00 60.03 172 GLU A O 1
ATOM 1329 N N . THR A 1 173 ? -24.013 13.349 19.128 1.00 56.94 173 THR A N 1
ATOM 1330 C CA . THR A 1 173 ? -24.555 14.225 20.158 1.00 56.94 173 THR A CA 1
ATOM 1331 C C . THR A 1 173 ? -25.984 14.594 19.783 1.00 56.94 173 THR A C 1
ATOM 1333 O O . THR A 1 173 ? -26.232 15.583 19.101 1.00 56.94 173 THR A O 1
ATOM 1336 N N . ILE A 1 174 ? -26.956 13.825 20.276 1.00 65.44 174 ILE A N 1
ATOM 1337 C CA . ILE A 1 174 ? -28.364 14.213 20.161 1.00 65.44 174 ILE A CA 1
ATOM 1338 C C . ILE A 1 174 ? -28.536 15.569 20.870 1.00 65.44 174 ILE A C 1
ATOM 1340 O O . ILE A 1 174 ? -28.253 15.723 22.073 1.00 65.44 174 ILE A O 1
ATOM 1344 N N . SER A 1 175 ? -28.940 16.589 20.113 1.00 73.56 175 SER A N 1
ATOM 1345 C CA . SER A 1 175 ? -29.316 17.888 20.662 1.00 73.56 175 SER A CA 1
ATOM 1346 C C . SER A 1 175 ? -30.622 17.737 21.444 1.00 73.56 175 SER A C 1
ATOM 1348 O O . SER A 1 175 ? -31.535 16.999 21.062 1.00 73.56 175 SER A O 1
ATOM 1350 N N . VAL A 1 176 ? -30.711 18.395 22.601 1.00 73.44 176 VAL A N 1
ATOM 1351 C CA . VAL A 1 176 ? -31.961 18.395 23.364 1.00 73.44 176 VAL A CA 1
ATOM 1352 C C . VAL A 1 176 ? -32.929 19.313 22.634 1.00 73.44 176 VAL A C 1
ATOM 1354 O O . VAL A 1 176 ? -32.683 20.511 22.533 1.00 73.44 176 VAL A O 1
ATOM 1357 N N . ASN A 1 177 ? -34.032 18.763 22.135 1.00 82.38 177 ASN A N 1
ATOM 1358 C CA . ASN A 1 177 ? -35.180 19.580 21.776 1.00 82.38 177 ASN A CA 1
ATOM 1359 C C . ASN A 1 177 ? -35.866 20.011 23.080 1.00 82.38 177 ASN A C 1
ATOM 1361 O O . ASN A 1 177 ? -36.498 19.187 23.740 1.00 82.38 177 ASN A O 1
ATOM 1365 N N . GLU A 1 178 ? -35.742 21.285 23.453 1.00 82.44 178 GLU A N 1
ATOM 1366 C CA . GLU A 1 178 ? -36.286 21.825 24.710 1.00 82.44 178 GLU A CA 1
ATOM 1367 C C . GLU A 1 178 ? -37.813 21.694 24.839 1.00 82.44 178 GLU A C 1
ATOM 1369 O O . GLU A 1 178 ? -38.350 21.759 25.950 1.00 82.44 178 GLU A O 1
ATOM 1374 N N . ASN A 1 179 ? -38.503 21.491 23.714 1.00 86.88 179 ASN A N 1
ATOM 1375 C CA . ASN A 1 179 ? -39.951 21.308 23.649 1.00 86.88 179 ASN A CA 1
ATOM 1376 C C . ASN A 1 179 ? -40.372 19.834 23.732 1.00 86.88 179 ASN A C 1
ATOM 1378 O O . ASN A 1 179 ? -41.563 19.550 23.853 1.00 86.88 179 ASN A O 1
ATOM 1382 N N . ALA A 1 180 ? -39.429 18.888 23.669 1.00 90.62 180 ALA A N 1
ATOM 1383 C CA . ALA A 1 180 ? -39.750 17.474 23.811 1.00 90.62 180 ALA A CA 1
ATOM 1384 C C . ALA A 1 180 ? -40.182 17.154 25.258 1.00 90.62 180 ALA A C 1
ATOM 1386 O O . ALA A 1 180 ? -39.638 17.743 26.199 1.00 90.62 180 ALA A O 1
ATOM 1387 N N . PRO A 1 181 ? -41.111 16.201 25.462 1.00 94.50 181 PRO A N 1
ATOM 1388 C CA . PRO A 1 181 ? -41.476 15.725 26.792 1.00 94.50 181 PRO A CA 1
ATOM 1389 C C . PRO A 1 181 ? -40.264 15.196 27.569 1.00 94.50 181 PRO A C 1
ATOM 1391 O O . PRO A 1 181 ? -39.355 14.590 26.994 1.00 94.50 181 PRO A O 1
ATOM 1394 N N . MET A 1 182 ? -40.262 15.418 28.883 1.00 95.12 182 MET A N 1
ATOM 1395 C CA . MET A 1 182 ? -39.208 14.967 29.787 1.00 95.12 182 MET A CA 1
ATOM 1396 C C . MET A 1 182 ? -39.722 13.800 30.627 1.00 95.12 182 MET A C 1
ATOM 1398 O O . MET A 1 182 ? -40.799 13.895 31.213 1.00 95.12 182 MET A O 1
ATOM 1402 N N . TYR A 1 183 ? -38.956 12.713 30.705 1.00 97.25 183 TYR A N 1
ATOM 1403 C CA . TYR A 1 183 ? -39.306 11.529 31.491 1.00 97.25 183 TYR A CA 1
ATOM 1404 C C . TYR A 1 183 ? -38.257 11.252 32.564 1.00 97.25 183 TYR A C 1
ATOM 1406 O O . TYR A 1 183 ? -37.062 11.436 32.332 1.00 97.25 183 TYR A O 1
ATOM 1414 N N . ASN A 1 184 ? -38.680 10.782 33.736 1.00 95.75 184 ASN A N 1
ATOM 1415 C CA . ASN A 1 184 ? -37.748 10.233 34.723 1.00 95.75 184 ASN A CA 1
ATOM 1416 C C . ASN A 1 184 ? -37.289 8.812 34.327 1.00 95.75 184 ASN A C 1
ATOM 1418 O O . ASN A 1 184 ? -37.755 8.234 33.344 1.00 95.75 184 ASN A O 1
ATOM 1422 N N . LEU A 1 185 ? -36.384 8.214 35.109 1.00 93.69 185 LEU A N 1
ATOM 1423 C CA . LEU A 1 185 ? -35.889 6.849 34.860 1.00 93.69 185 LEU A CA 1
ATOM 1424 C C . LEU A 1 185 ? -36.968 5.755 34.951 1.00 93.69 185 LEU A C 1
ATOM 1426 O O . LEU A 1 185 ? -36.746 4.661 34.444 1.00 93.69 185 LEU A O 1
ATOM 1430 N N . ALA A 1 186 ? -38.115 6.045 35.572 1.00 93.94 186 ALA A N 1
ATOM 1431 C CA . ALA A 1 186 ? -39.262 5.143 35.644 1.00 93.94 186 ALA A CA 1
ATOM 1432 C C . ALA A 1 186 ? -40.234 5.310 34.456 1.00 93.94 186 ALA A C 1
ATOM 1434 O O . ALA A 1 186 ? -41.278 4.666 34.431 1.00 93.94 186 ALA A O 1
ATOM 1435 N N . GLY A 1 187 ? -39.923 6.180 33.485 1.00 94.00 187 GLY A N 1
ATOM 1436 C CA . GLY A 1 187 ? -40.770 6.425 32.314 1.00 94.00 187 GLY A CA 1
ATOM 1437 C C . GLY A 1 187 ? -41.984 7.316 32.587 1.00 94.00 187 GLY A C 1
ATOM 1438 O O . GLY A 1 187 ? -42.878 7.412 31.751 1.00 94.00 187 GLY A O 1
ATOM 1439 N N . GLN A 1 188 ? -42.038 7.985 33.740 1.00 97.00 188 GLN A N 1
ATOM 1440 C CA . GLN A 1 188 ? -43.113 8.922 34.062 1.00 97.00 188 GLN A CA 1
ATOM 1441 C C . GLN A 1 188 ? -42.801 10.297 33.478 1.00 97.00 188 GLN A C 1
ATOM 1443 O O . GLN A 1 188 ? -41.665 10.766 33.575 1.00 97.00 188 GLN A O 1
ATOM 1448 N N . LEU A 1 189 ? -43.817 10.949 32.907 1.00 96.69 189 LEU A N 1
ATOM 1449 C CA . LEU A 1 189 ? -43.721 12.330 32.440 1.00 96.69 189 LEU A CA 1
ATOM 1450 C C . LEU A 1 189 ? -43.445 13.261 33.629 1.00 96.69 189 LEU A C 1
ATOM 1452 O O . LEU A 1 189 ? -44.148 13.214 34.638 1.00 96.69 189 LEU A O 1
ATOM 1456 N N . VAL A 1 190 ? -42.444 14.126 33.494 1.00 96.12 190 VAL A N 1
ATOM 1457 C CA . VAL A 1 190 ? -42.058 15.111 34.505 1.00 96.12 190 VAL A CA 1
ATOM 1458 C C . VAL A 1 190 ? -41.988 16.514 33.908 1.00 96.12 190 VAL A C 1
ATOM 1460 O O . VAL A 1 190 ? -41.812 16.704 32.706 1.00 96.12 190 VAL A O 1
ATOM 1463 N N . ASN A 1 191 ? -42.151 17.521 34.763 1.00 94.00 191 ASN A N 1
ATOM 1464 C CA . ASN A 1 191 ? -42.042 18.923 34.369 1.00 94.00 191 ASN A CA 1
ATOM 1465 C C . ASN A 1 191 ? -40.583 19.420 34.434 1.00 94.00 191 ASN A C 1
ATOM 1467 O O . ASN A 1 191 ? -39.706 18.758 34.988 1.00 94.00 191 ASN A O 1
ATOM 1471 N N . LYS A 1 192 ? -40.337 20.633 33.920 1.00 90.38 192 LYS A N 1
ATOM 1472 C CA . LYS A 1 192 ? -39.001 21.261 33.873 1.00 90.38 192 LYS A CA 1
ATOM 1473 C C . LYS A 1 192 ? -38.361 21.504 35.250 1.00 90.38 192 LYS A C 1
ATOM 1475 O O . LYS A 1 192 ? -37.153 21.698 35.318 1.00 90.38 192 LYS A O 1
ATOM 1480 N N . ASN A 1 193 ? -39.133 21.473 36.337 1.00 93.62 193 ASN A N 1
ATOM 1481 C CA . ASN A 1 193 ? -38.636 21.703 37.697 1.00 93.62 193 ASN A CA 1
ATOM 1482 C C . ASN A 1 193 ? -38.196 20.409 38.401 1.00 93.62 193 ASN A C 1
ATOM 1484 O O . ASN A 1 193 ? -37.658 20.471 39.507 1.00 93.62 193 ASN A O 1
ATOM 1488 N N . PHE A 1 194 ? -38.431 19.241 37.793 1.00 94.94 194 PHE A N 1
ATOM 1489 C CA . PHE A 1 194 ? -38.040 17.953 38.356 1.00 94.94 194 PHE A CA 1
ATOM 1490 C C . PHE A 1 194 ? -36.522 17.858 38.512 1.00 94.94 194 PHE A C 1
ATOM 1492 O O . PHE A 1 194 ? -35.790 18.014 37.540 1.00 94.94 194 PHE A O 1
ATOM 1499 N N . LYS A 1 195 ? -36.043 17.562 39.719 1.00 95.06 195 LYS A N 1
ATOM 1500 C CA . LYS A 1 195 ? -34.613 17.446 40.019 1.00 95.06 195 LYS A CA 1
ATOM 1501 C C . LYS A 1 195 ? -34.166 15.994 39.904 1.00 95.06 195 LYS A C 1
ATOM 1503 O O . LYS A 1 195 ? -34.766 15.118 40.521 1.00 95.06 195 LYS A O 1
ATOM 1508 N N . GLY A 1 196 ? -33.098 15.742 39.153 1.00 93.94 196 GLY A N 1
ATOM 1509 C CA . GLY A 1 196 ? -32.513 14.407 39.013 1.00 93.94 196 GLY A CA 1
ATOM 1510 C C . GLY A 1 196 ? -32.264 13.988 37.569 1.00 93.94 196 GLY A C 1
ATOM 1511 O O . GLY A 1 196 ? -32.233 14.811 36.659 1.00 93.94 196 GLY A O 1
ATOM 1512 N N . VAL A 1 197 ? -32.036 12.690 37.362 1.00 95.31 197 VAL A N 1
ATOM 1513 C CA . VAL A 1 197 ? -31.750 12.138 36.032 1.00 95.31 197 VAL A CA 1
ATOM 1514 C C . VAL A 1 197 ? -33.039 12.031 35.225 1.00 95.31 197 VAL A C 1
ATOM 1516 O O . VAL A 1 197 ? -33.985 11.355 35.633 1.00 95.31 197 VAL A O 1
ATOM 1519 N N . VAL A 1 198 ? -33.040 12.659 34.056 1.00 95.19 198 VAL A N 1
ATOM 1520 C CA . VAL A 1 198 ? -34.165 12.700 33.124 1.00 95.19 198 VAL A CA 1
ATOM 1521 C C . VAL A 1 198 ? -33.727 12.305 31.724 1.00 95.19 198 VAL A C 1
ATOM 1523 O O . VAL A 1 198 ? -32.543 12.358 31.388 1.00 95.19 198 VAL A O 1
ATOM 1526 N N . ILE A 1 199 ? -34.693 11.894 30.912 1.00 93.81 199 ILE A N 1
ATOM 1527 C CA . ILE A 1 199 ? -34.536 11.595 29.494 1.00 93.81 199 ILE A CA 1
ATOM 1528 C C . ILE A 1 199 ? -35.427 12.570 28.720 1.00 93.81 199 ILE A C 1
ATOM 1530 O O . ILE A 1 199 ? -36.634 12.622 28.956 1.00 93.81 199 ILE A O 1
ATOM 1534 N N . GLN A 1 200 ? -34.842 13.337 27.802 1.00 92.44 200 GLN A N 1
ATOM 1535 C CA . GLN A 1 200 ? -35.557 14.245 26.902 1.00 92.44 200 GLN A CA 1
ATOM 1536 C C . GLN A 1 200 ? -34.995 14.084 25.494 1.00 92.44 200 GLN A C 1
ATOM 1538 O O . GLN A 1 200 ? -33.778 14.115 25.311 1.00 92.44 200 GLN A O 1
ATOM 1543 N N . ASN A 1 201 ? -35.867 13.902 24.500 1.00 89.06 201 ASN A N 1
ATOM 1544 C CA . ASN A 1 201 ? -35.460 13.677 23.107 1.00 89.06 201 ASN A CA 1
ATOM 1545 C C . ASN A 1 201 ? -34.420 12.540 22.961 1.00 89.06 201 ASN A C 1
ATOM 1547 O O . ASN A 1 201 ? -33.405 12.699 22.296 1.00 89.06 201 ASN A O 1
ATOM 1551 N N . GLY A 1 202 ? -34.600 11.431 23.692 1.00 85.19 202 GLY A N 1
ATOM 1552 C CA . GLY A 1 202 ? -33.651 10.306 23.703 1.00 85.19 202 GLY A CA 1
ATOM 1553 C C . GLY A 1 202 ? -32.334 10.557 24.454 1.00 85.19 202 GLY A C 1
ATOM 1554 O O . GLY A 1 202 ? -31.566 9.621 24.666 1.00 85.19 202 GLY A O 1
ATOM 1555 N N . LYS A 1 203 ? -32.075 11.782 24.927 1.00 86.69 203 LYS A N 1
ATOM 1556 C CA . LYS A 1 203 ? -30.863 12.136 25.673 1.00 86.69 203 LYS A CA 1
ATOM 1557 C C . LYS A 1 203 ? -31.093 12.068 27.179 1.00 86.69 203 LYS A C 1
ATOM 1559 O O . LYS A 1 203 ? -31.992 12.723 27.702 1.00 86.69 203 LYS A O 1
ATOM 1564 N N . LYS A 1 204 ? -30.232 11.337 27.892 1.00 91.12 204 LYS A N 1
ATOM 1565 C CA . LYS A 1 204 ? -30.204 11.300 29.362 1.00 91.12 204 LYS A CA 1
ATOM 1566 C C . LYS A 1 204 ? -29.309 12.416 29.922 1.00 91.12 204 LYS A C 1
ATOM 1568 O O . LYS A 1 204 ? -28.166 12.546 29.491 1.00 91.12 204 LYS A O 1
ATOM 1573 N N . PHE A 1 205 ? -29.795 13.193 30.889 1.00 91.06 205 PHE A N 1
ATOM 1574 C CA . PHE A 1 205 ? -29.018 14.231 31.585 1.00 91.06 205 PHE A CA 1
ATOM 1575 C C . PHE A 1 205 ? -29.524 14.461 33.017 1.00 91.06 205 PHE A C 1
ATOM 1577 O O . PHE A 1 205 ? -30.576 13.958 33.402 1.00 91.06 205 PHE A O 1
ATOM 1584 N N . ILE A 1 206 ? -28.757 15.200 33.824 1.00 93.81 206 ILE A N 1
ATOM 1585 C CA . ILE A 1 206 ? -29.159 15.610 35.177 1.00 93.81 206 ILE A CA 1
ATOM 1586 C C . ILE A 1 206 ? -29.812 16.988 35.087 1.00 93.81 206 ILE A C 1
ATOM 1588 O O . ILE A 1 206 ? -29.143 17.955 34.717 1.00 93.81 206 ILE A O 1
ATOM 1592 N N . ASN A 1 207 ? -31.087 17.083 35.458 1.00 92.75 207 ASN A N 1
ATOM 1593 C CA . ASN A 1 207 ? -31.766 18.355 35.653 1.00 92.75 207 ASN A CA 1
ATOM 1594 C C . ASN A 1 207 ? -31.466 18.865 37.071 1.00 92.75 207 ASN A C 1
ATOM 1596 O O . ASN A 1 207 ? -31.863 18.241 38.062 1.00 92.75 207 ASN A O 1
ATOM 1600 N N . LYS A 1 208 ? -30.671 19.938 37.142 1.00 89.12 208 LYS A N 1
ATOM 1601 C CA . LYS A 1 208 ? -30.209 20.562 38.390 1.00 89.12 208 LYS A CA 1
ATOM 1602 C C . LYS A 1 208 ? -31.257 21.475 38.981 1.00 89.12 208 LYS A C 1
ATOM 1604 O O . LYS A 1 208 ? -32.136 21.958 38.239 1.00 89.12 208 LYS A O 1
#

Sequence (208 aa):
MTKILRYAFVVALAAVSTLTYAQKEVKFDFVPNDNYTLFGLSGQSSQESNAGDITETKSADIDGVTITVSPSGVKNPNRFWKSSLRLYGGTLSLKATGKKITNIRYAINFKNWGSANTFAPEGTVTDVTEGTYKFKNWAGEAEEVVLKVAKNTQFRSIVVTYVDPAGIETVETISVNENAPMYNLAGQLVNKNFKGVVIQNGKKFINK

Foldseek 3Di:
DDDDDDPPDPDPPPPPVPVPFDKDKDKQAQQDQCSLVQQVFDGFDDPPDCRFFPQAKTWGDDPQKIKIDGFAPDPGTFGRHNSKGKHAFDKIKIARPQWKWFKKKFWFDQPFDDPPKAKVPHFDWDWDDDPRIIIIMGGDIDRMMMIGGNGITIGRMMMTIIGHDDPDDDPDDDDFPPPFFKADPVRDTDDLPDAAWIAGSNDIDGRD

pLDDT: mean 87.74, std 17.78, range [30.95, 98.88]

Radius of gyration: 27.47 Å; chains: 1; bounding box: 62×46×92 Å

Organism: NCBI:txid28128